Protein AF-A0A821RU63-F1 (afdb_monomer_lite)

Organism: NCBI:txid392032

Radius 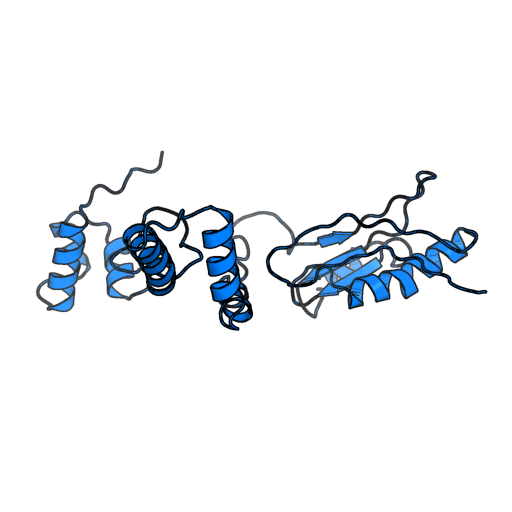of gyration: 26.92 Å; chains: 1; bounding box: 68×37×59 Å

Secondary structure (DSSP, 8-state):
-PPPP-S-HHHHHHHHHHHHTTSS-HHHHHHHTT--HHHHHHHHTTSS-SS--SSSPPSS-HHHHHHHHHHHHHHHHTT----HHHHHHHHHHHHTSTTHHHHHHHS------SSS---S--EEE----TTS--PPPEEEEESS---HHHHHHSPPTTT-EEEEESSSS--HHHHHHHIIIIIHHHHHHTTPPSPEEEE------TTS------EEEE----

InterPro domains:
  IPR007889 DNA binding HTH domain, Psq-type [PF05225] (9-44)
  IPR007889 DNA binding HTH domain, Psq-type [PS50960] (1-44)
  IPR009057 Homedomain-like superfamily [SSF46689] (3-60)

Foldseek 3Di:
DDDDFPFDLVLLVVLLVCCVVVVDPLVRSCVVRVHPSVVSVCCNVPVDPSDDDPDDDDPDDPVLVVVLVVVVVVCVVVVHDDDPVNSVVSVVVVCPPPPQLPVVPPPPPVPPDPDDDDDQPWDKAWDADPVRDTFAIEIEHADPDDDPVVVVPDDPCLRHHYHYDNVSDDDPVRVVCCCPPRVVVVCVVVVPDDDDFDDDDDDCPPNDPDPPPPPDRDHPDD

Sequence (222 aa):
MATRNDYSDEDLKSALEDVKSGKRSTSGAAKFYGIPRSTLKDRVLGYVPVEKRMGPSTFLTDAEEEVIVNHIVSAQKRALPVTKDTVMSLVNSLLSDERYTLEINQDRPYQFGRRGSLLPGEMWLANVGADGSLPPPLIIYPNQRIPIPVLEALPSTSVVAIGKSESGYINNELLYEYLVNSFDEWLTNQNVQRPVIVWSDKHDVRDCGISVYFKVLFIFSP

Structure (mmCIF, N/CA/C/O backbone):
data_AF-A0A821RU63-F1
#
_entry.id   AF-A0A821RU63-F1
#
loop_
_atom_site.group_PDB
_atom_site.id
_atom_site.type_symbol
_atom_site.label_atom_id
_atom_site.label_alt_id
_atom_site.label_comp_id
_atom_site.label_asym_id
_atom_site.label_entity_id
_atom_site.label_seq_id
_atom_site.pdbx_PDB_ins_code
_atom_site.Cartn_x
_atom_site.Cartn_y
_atom_site.Cartn_z
_atom_site.occupancy
_atom_site.B_iso_or_equiv
_atom_site.auth_seq_id
_atom_site.auth_comp_id
_atom_site.auth_asym_id
_atom_site.auth_atom_id
_atom_site.pdbx_PDB_model_num
ATOM 1 N N . MET A 1 1 ? -12.398 -20.812 14.182 1.00 36.38 1 MET A N 1
ATOM 2 C CA . MET A 1 1 ? -13.571 -20.095 13.636 1.00 36.38 1 MET A CA 1
ATOM 3 C C . MET A 1 1 ? -13.783 -18.849 14.474 1.00 36.38 1 MET A C 1
ATOM 5 O O . MET A 1 1 ? -13.990 -18.991 15.669 1.00 36.38 1 MET A O 1
ATOM 9 N N . ALA A 1 2 ? -13.647 -17.655 13.898 1.00 41.59 2 ALA A N 1
ATOM 10 C CA . ALA A 1 2 ? -14.029 -16.427 14.594 1.00 41.59 2 ALA A CA 1
ATOM 11 C C . ALA A 1 2 ? -15.562 -16.324 14.574 1.00 41.59 2 ALA A C 1
ATOM 13 O O . ALA A 1 2 ? -16.163 -16.436 13.506 1.00 41.59 2 ALA A O 1
ATOM 14 N N . THR A 1 3 ? -16.190 -16.189 15.740 1.00 52.22 3 THR A N 1
ATOM 15 C CA . THR A 1 3 ? -17.640 -16.008 15.864 1.00 52.22 3 THR A CA 1
ATOM 16 C C . THR A 1 3 ? -18.028 -14.645 15.292 1.00 52.22 3 THR A C 1
ATOM 18 O O . THR A 1 3 ? -17.384 -13.635 15.580 1.00 52.22 3 THR A O 1
ATOM 21 N N . ARG A 1 4 ? -19.056 -14.622 14.438 1.00 58.25 4 ARG A N 1
ATOM 22 C CA . ARG A 1 4 ? -19.691 -13.394 13.940 1.00 58.25 4 ARG A CA 1
ATOM 23 C C . ARG A 1 4 ? -20.173 -12.585 15.154 1.00 58.25 4 ARG A C 1
ATOM 25 O O . ARG A 1 4 ? -20.587 -13.180 16.139 1.00 58.25 4 ARG A O 1
ATOM 32 N N . ASN A 1 5 ? -20.048 -11.258 15.121 1.00 65.25 5 ASN A N 1
ATOM 33 C CA . ASN A 1 5 ? -20.535 -10.411 16.214 1.00 65.25 5 ASN A CA 1
ATOM 34 C C . ASN A 1 5 ? -22.036 -10.669 16.434 1.00 65.25 5 ASN A C 1
ATOM 36 O O . ASN A 1 5 ? -22.810 -10.521 15.492 1.00 65.25 5 ASN A O 1
ATOM 40 N N . ASP A 1 6 ? -22.418 -11.036 17.658 1.00 74.75 6 ASP A N 1
ATOM 41 C CA . ASP A 1 6 ? -23.799 -11.388 18.032 1.00 74.75 6 ASP A CA 1
ATOM 42 C C . ASP A 1 6 ? -24.646 -10.178 18.477 1.00 74.75 6 ASP A C 1
ATOM 44 O O . ASP A 1 6 ? -25.768 -10.349 18.942 1.00 74.75 6 ASP A O 1
ATOM 48 N N . TYR A 1 7 ? -24.128 -8.951 18.366 1.00 85.19 7 TYR A N 1
ATOM 49 C CA . TYR A 1 7 ? -24.837 -7.734 18.773 1.00 85.19 7 TYR A CA 1
ATOM 50 C C . TYR A 1 7 ? -25.385 -6.968 17.564 1.00 85.19 7 TYR A C 1
ATOM 52 O O . TYR A 1 7 ? -24.735 -6.906 16.518 1.00 85.19 7 TYR A O 1
ATOM 60 N N . SER A 1 8 ? -26.571 -6.375 17.717 1.00 86.56 8 SER A N 1
ATOM 61 C CA . SER A 1 8 ? -27.196 -5.533 16.693 1.00 86.56 8 SER A CA 1
ATOM 62 C C . SER A 1 8 ? -26.603 -4.115 16.695 1.00 86.56 8 SER A C 1
ATOM 64 O O . SER A 1 8 ? -26.070 -3.634 17.703 1.00 86.56 8 SER A O 1
ATOM 66 N N . ASP A 1 9 ? -26.686 -3.437 15.549 1.00 87.25 9 ASP A N 1
ATOM 67 C CA . ASP A 1 9 ? -26.245 -2.047 15.415 1.00 87.25 9 ASP A CA 1
ATOM 68 C C . ASP A 1 9 ? -27.146 -1.087 16.215 1.00 87.25 9 ASP A C 1
ATOM 70 O O . ASP A 1 9 ? -26.674 -0.068 16.725 1.00 87.25 9 ASP A O 1
ATOM 74 N N . GLU A 1 10 ? -28.427 -1.421 16.385 1.00 90.00 10 GLU A N 1
ATOM 75 C CA . GLU A 1 10 ? -29.371 -0.694 17.237 1.00 90.00 10 GLU A CA 1
ATOM 76 C C . GLU A 1 10 ? -28.962 -0.773 18.712 1.00 90.00 10 GLU A C 1
ATOM 78 O O . GLU A 1 10 ? -28.827 0.265 19.366 1.00 90.00 10 GLU A O 1
ATOM 83 N N . ASP A 1 11 ? -28.674 -1.979 19.214 1.00 91.12 11 ASP A N 1
ATOM 84 C CA . ASP A 1 11 ? -28.213 -2.188 20.594 1.00 91.12 11 ASP A CA 1
ATOM 85 C C . ASP A 1 11 ? -26.917 -1.421 20.870 1.00 91.12 11 ASP A C 1
ATOM 87 O O . ASP A 1 11 ? -26.730 -0.825 21.934 1.00 91.12 11 ASP A O 1
ATOM 91 N N . LEU A 1 12 ? -26.023 -1.385 19.882 1.00 90.56 12 LEU A N 1
ATOM 92 C CA . LEU A 1 12 ? -24.783 -0.629 19.949 1.00 90.56 12 LEU A CA 1
ATOM 93 C C . LEU A 1 12 ? -25.021 0.886 20.035 1.00 90.56 12 LEU A C 1
ATOM 95 O O . LEU A 1 12 ? -24.360 1.561 20.832 1.00 90.56 12 LEU A O 1
ATOM 99 N N . LYS A 1 13 ? -25.957 1.426 19.247 1.00 93.12 13 LYS A N 1
ATOM 100 C CA . LYS A 1 13 ? -26.328 2.850 19.283 1.00 93.12 13 LYS A CA 1
ATOM 101 C C . LYS A 1 13 ? -26.941 3.226 20.633 1.00 93.12 13 LYS A C 1
ATOM 103 O O . LYS A 1 13 ? -26.482 4.189 21.249 1.00 93.12 13 LYS A O 1
ATOM 108 N N . SER A 1 14 ? -27.883 2.430 21.142 1.00 94.38 14 SER A N 1
ATOM 109 C CA . SER A 1 14 ? -28.486 2.643 22.466 1.00 94.38 14 SER A CA 1
ATOM 110 C C . SER A 1 14 ? -27.465 2.525 23.602 1.00 94.38 14 SER A C 1
ATOM 112 O O . SER A 1 14 ? -27.476 3.330 24.536 1.00 94.38 14 SER A O 1
ATOM 114 N N . ALA A 1 15 ? -26.523 1.581 23.511 1.00 94.38 15 ALA A N 1
ATOM 115 C CA . ALA A 1 15 ? -25.438 1.449 24.481 1.00 94.38 15 ALA A CA 1
ATOM 116 C C . ALA A 1 15 ? -24.525 2.682 24.505 1.00 94.38 15 ALA A C 1
ATOM 118 O O . ALA A 1 15 ? -24.119 3.131 25.579 1.00 94.38 15 ALA A O 1
ATOM 119 N N . LEU A 1 16 ? -24.200 3.244 23.338 1.00 94.00 16 LEU A N 1
ATOM 120 C CA . LEU A 1 16 ? -23.392 4.459 23.238 1.00 94.00 16 LEU A CA 1
ATOM 121 C C . LEU A 1 16 ? -24.116 5.678 23.813 1.00 94.00 16 LEU A C 1
ATOM 123 O O . LEU A 1 16 ? -23.484 6.487 24.492 1.00 94.00 16 LEU A O 1
ATOM 127 N N . GLU A 1 17 ? -25.420 5.803 23.579 1.00 94.44 17 GLU A N 1
ATOM 128 C CA . GLU A 1 17 ? -26.239 6.887 24.125 1.00 94.44 17 GLU A CA 1
ATOM 129 C C . GLU A 1 17 ? -26.343 6.815 25.657 1.00 94.44 17 GLU A C 1
ATOM 131 O O . GLU A 1 17 ? -26.103 7.811 26.344 1.00 94.44 17 GLU A O 1
ATOM 136 N N . ASP A 1 18 ? -26.598 5.629 26.218 1.00 95.44 18 ASP A N 1
ATOM 137 C CA . ASP A 1 18 ? -26.637 5.400 27.670 1.00 95.44 18 ASP A CA 1
ATOM 138 C C . ASP A 1 18 ? -25.292 5.716 28.353 1.00 95.44 18 ASP A C 1
ATOM 140 O O . ASP A 1 18 ? -25.261 6.187 29.493 1.00 95.44 18 ASP A O 1
ATOM 144 N N . VAL A 1 19 ? -24.170 5.449 27.675 1.00 94.56 19 VAL A N 1
ATOM 145 C CA . VAL A 1 19 ? -22.830 5.765 28.193 1.00 94.56 19 VAL A CA 1
ATOM 146 C C . VAL A 1 19 ? -22.533 7.260 28.084 1.00 94.56 19 VAL A C 1
ATOM 148 O O . VAL A 1 19 ? -22.029 7.845 29.042 1.00 94.56 19 VAL A O 1
ATOM 151 N N . LYS A 1 20 ? -22.858 7.898 26.952 1.00 91.00 20 LYS A N 1
ATOM 152 C CA . LYS A 1 20 ? -22.643 9.342 26.742 1.00 91.00 20 LYS A CA 1
ATOM 153 C C . LYS A 1 20 ? -23.511 10.202 27.662 1.00 91.00 20 LYS A C 1
ATOM 155 O O . LYS A 1 20 ? -23.039 11.217 28.160 1.00 91.00 20 LYS A O 1
ATOM 160 N N . SER A 1 21 ? -24.747 9.779 27.920 1.00 90.81 21 SER A N 1
ATOM 161 C CA . SER A 1 21 ? -25.665 10.433 28.865 1.00 90.81 21 SER A CA 1
ATOM 162 C C . SER A 1 21 ? -25.306 10.191 30.338 1.00 90.81 21 SER A C 1
ATOM 164 O O . SER A 1 21 ? -25.954 10.742 31.225 1.00 90.81 21 SER A O 1
ATOM 166 N N . GLY A 1 22 ? -24.295 9.360 30.627 1.00 89.56 22 GLY A N 1
ATOM 167 C CA . GLY A 1 22 ? -23.868 9.029 31.990 1.00 89.56 22 GLY A CA 1
ATOM 168 C C . GLY A 1 22 ? -24.827 8.104 32.750 1.00 89.56 22 GLY A C 1
ATOM 169 O O . GLY A 1 22 ? -24.586 7.798 33.917 1.00 89.56 22 GLY A O 1
ATOM 170 N N . LYS A 1 23 ? -25.891 7.615 32.102 1.00 91.31 23 LYS A N 1
ATOM 171 C CA . LYS A 1 23 ? -26.905 6.731 32.694 1.00 91.31 23 LYS A CA 1
ATOM 172 C C . LYS A 1 23 ? -26.335 5.368 33.088 1.00 91.31 23 LYS A C 1
ATOM 174 O O . LYS A 1 23 ? -26.798 4.756 34.051 1.00 91.31 23 LYS A O 1
ATOM 179 N N . ARG A 1 24 ? -25.329 4.875 32.358 1.00 91.69 24 ARG A N 1
ATOM 180 C CA . ARG A 1 24 ? -24.604 3.633 32.673 1.00 91.69 24 ARG A CA 1
ATOM 181 C C . ARG A 1 24 ? -23.105 3.800 32.455 1.00 91.69 24 ARG A C 1
ATOM 183 O O . ARG A 1 24 ? -22.663 4.484 31.540 1.00 91.69 24 ARG A O 1
ATOM 190 N N . SER A 1 25 ? -22.305 3.100 33.260 1.00 93.00 25 SER A N 1
ATOM 191 C CA . SER A 1 25 ? -20.867 2.978 33.002 1.00 93.00 25 SER A CA 1
ATOM 192 C C . SER A 1 25 ? -20.608 2.123 31.757 1.00 93.00 25 SER A C 1
ATOM 194 O O . SER A 1 25 ? -21.408 1.249 31.421 1.00 93.00 25 SER A O 1
ATOM 196 N N . THR A 1 26 ? -19.452 2.302 31.110 1.00 90.81 26 THR A N 1
ATOM 197 C CA . THR A 1 26 ? -19.035 1.495 29.942 1.00 90.81 26 THR A CA 1
ATOM 198 C C . THR A 1 26 ? -19.126 -0.010 30.201 1.00 90.81 26 THR A C 1
ATOM 200 O O . THR A 1 26 ? -19.556 -0.770 29.341 1.00 90.81 26 THR A O 1
ATOM 203 N N . SER A 1 27 ? -18.775 -0.457 31.410 1.00 91.81 27 SER A N 1
ATOM 204 C CA . SER A 1 27 ? -18.885 -1.867 31.794 1.00 91.81 27 SER A CA 1
ATOM 205 C C . SER A 1 27 ? -20.330 -2.308 32.057 1.00 91.81 27 SER A C 1
ATOM 207 O O . SER A 1 27 ? -20.666 -3.458 31.783 1.00 91.81 27 SER A O 1
ATOM 209 N N . GLY A 1 28 ? -21.172 -1.426 32.605 1.00 93.25 28 GLY A N 1
ATOM 210 C CA . GLY A 1 28 ? -22.584 -1.713 32.864 1.00 93.25 28 GLY A CA 1
ATOM 211 C C . GLY A 1 28 ? -23.399 -1.806 31.576 1.00 93.25 28 GLY A C 1
ATOM 212 O O . GLY A 1 28 ? -24.183 -2.737 31.414 1.00 93.25 28 GLY A O 1
ATOM 213 N N . ALA A 1 29 ? -23.159 -0.892 30.634 1.00 94.56 29 ALA A N 1
ATOM 214 C CA . ALA A 1 29 ? -23.777 -0.910 29.312 1.00 94.56 29 ALA A CA 1
ATOM 215 C C . ALA A 1 29 ? -23.349 -2.147 28.505 1.00 94.56 29 ALA A C 1
ATOM 217 O O . ALA A 1 29 ? -24.206 -2.849 27.981 1.00 94.56 29 ALA A O 1
ATOM 218 N N . ALA A 1 30 ? -22.054 -2.489 28.497 1.00 94.19 30 ALA A N 1
ATOM 219 C CA . ALA A 1 30 ? -21.552 -3.692 27.827 1.00 94.19 30 ALA A CA 1
ATOM 220 C C . ALA A 1 30 ? -22.282 -4.970 28.285 1.00 94.19 30 ALA A C 1
ATOM 222 O O . ALA A 1 30 ? -22.702 -5.781 27.465 1.00 94.19 30 ALA A O 1
ATOM 223 N N . LYS A 1 31 ? -22.497 -5.120 29.599 1.00 92.81 31 LYS A N 1
ATOM 224 C CA . LYS A 1 31 ? -23.216 -6.274 30.156 1.00 92.81 31 LYS A CA 1
ATOM 225 C C . LYS A 1 31 ? -24.712 -6.253 29.829 1.00 92.81 31 LYS A C 1
ATOM 227 O O . LYS A 1 31 ? -25.279 -7.312 29.599 1.00 92.81 31 LYS A O 1
ATOM 232 N N . PHE A 1 32 ? -25.343 -5.078 29.841 1.00 92.81 32 PHE A N 1
ATOM 233 C CA . PHE A 1 32 ? -26.781 -4.944 29.592 1.00 92.81 32 PHE A CA 1
ATOM 234 C C . PHE A 1 32 ? -27.150 -5.246 28.136 1.00 92.81 32 PHE A C 1
ATOM 236 O O . PHE A 1 32 ? -28.112 -5.963 27.899 1.00 92.81 32 PHE A O 1
ATOM 243 N N . TYR A 1 33 ? -26.363 -4.735 27.186 1.00 92.25 33 TYR A N 1
ATOM 244 C CA . TYR A 1 33 ? -26.617 -4.878 25.749 1.00 92.25 33 TYR A CA 1
ATOM 245 C C . TYR A 1 33 ? -25.911 -6.092 25.117 1.00 92.25 33 TYR A C 1
ATOM 247 O O . TYR A 1 33 ? -25.989 -6.287 23.913 1.00 92.25 33 TYR A O 1
ATOM 255 N N . GLY A 1 34 ? -25.185 -6.906 25.895 1.00 90.38 34 GLY A N 1
ATOM 256 C CA . GLY A 1 34 ? -24.482 -8.087 25.369 1.00 90.38 34 GLY A CA 1
ATOM 257 C C . GLY A 1 34 ? -23.305 -7.765 24.436 1.00 90.38 34 GLY A C 1
ATOM 258 O O . GLY A 1 34 ? -22.899 -8.603 23.635 1.00 90.38 34 GLY A O 1
ATOM 259 N N . ILE A 1 35 ? -22.731 -6.562 24.538 1.00 91.19 35 ILE A N 1
ATOM 260 C CA . ILE A 1 35 ? -21.659 -6.079 23.657 1.00 91.19 35 ILE A CA 1
ATOM 261 C C . ILE A 1 35 ? -20.305 -6.277 24.350 1.00 91.19 35 ILE A C 1
ATOM 263 O O . ILE A 1 35 ? -20.157 -5.902 25.519 1.00 91.19 35 ILE A O 1
ATOM 267 N N . PRO A 1 36 ? -19.267 -6.792 23.661 1.00 91.56 36 PRO A N 1
ATOM 268 C CA . PRO A 1 36 ? -17.931 -6.879 24.233 1.00 91.56 36 PRO A CA 1
ATOM 269 C C . PRO A 1 36 ? -17.437 -5.520 24.742 1.00 91.56 36 PRO A C 1
ATOM 271 O O . PRO A 1 36 ? -17.493 -4.501 24.050 1.00 91.56 36 PRO A O 1
ATOM 274 N N . ARG A 1 37 ? -16.904 -5.499 25.969 1.00 90.81 37 ARG A N 1
ATOM 275 C CA . ARG A 1 37 ? -16.459 -4.258 26.624 1.00 90.81 37 ARG A CA 1
ATOM 276 C C . ARG A 1 37 ? -15.410 -3.499 25.806 1.00 90.81 37 ARG A C 1
ATOM 278 O O . ARG A 1 37 ? -15.429 -2.273 25.822 1.00 90.81 37 ARG A O 1
ATOM 285 N N . SER A 1 38 ? -14.505 -4.207 25.126 1.00 88.62 38 SER A N 1
ATOM 286 C CA . SER A 1 38 ? -13.508 -3.610 24.226 1.00 88.62 38 SER A CA 1
ATOM 287 C C . SER A 1 38 ? -14.182 -2.860 23.081 1.00 88.62 38 SER A C 1
ATOM 289 O O . SER A 1 38 ? -13.934 -1.675 22.916 1.00 88.62 38 SER A O 1
ATOM 291 N N . THR A 1 39 ? -15.12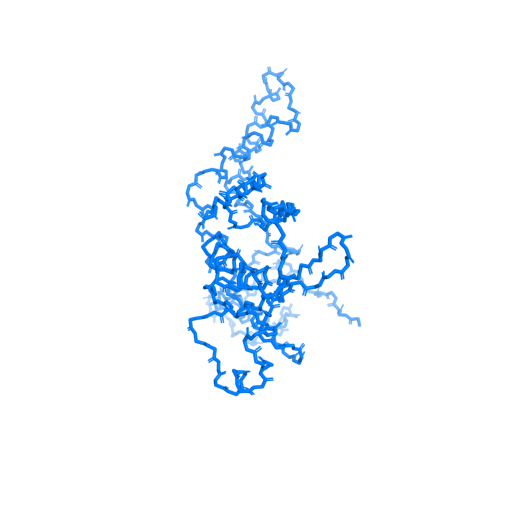1 -3.503 22.386 1.00 90.12 39 THR A N 1
ATOM 292 C CA . THR A 1 39 ? -15.892 -2.903 21.290 1.00 90.12 39 THR A CA 1
ATOM 293 C C . THR A 1 39 ? -16.600 -1.622 21.718 1.00 90.12 39 THR A C 1
ATOM 295 O O . THR A 1 39 ? -16.508 -0.607 21.028 1.00 90.12 39 THR A O 1
ATOM 298 N N . LEU A 1 40 ? -17.294 -1.647 22.860 1.00 91.94 40 LEU A N 1
ATOM 299 C CA . LEU A 1 40 ? -18.001 -0.463 23.344 1.00 91.94 40 LEU A CA 1
ATOM 300 C C . LEU A 1 40 ? -17.018 0.634 23.775 1.00 91.94 40 LEU A C 1
ATOM 302 O O . LEU A 1 40 ? -17.215 1.799 23.446 1.00 91.94 40 LEU A O 1
ATOM 306 N N . LYS A 1 41 ? -15.928 0.271 24.462 1.00 92.38 41 LYS A N 1
ATOM 307 C CA . LYS A 1 41 ? -14.879 1.213 24.880 1.00 92.38 41 LYS A CA 1
ATOM 308 C C . LYS A 1 41 ? -14.226 1.904 23.680 1.00 92.38 41 LYS A C 1
ATOM 310 O O . LYS A 1 41 ? -14.072 3.120 23.715 1.00 92.38 41 LYS A O 1
ATOM 315 N N . ASP A 1 42 ? -13.872 1.159 22.638 1.00 90.62 42 ASP A N 1
ATOM 316 C CA . ASP A 1 42 ? -13.184 1.696 21.460 1.00 90.62 42 ASP A CA 1
ATOM 317 C C . ASP A 1 42 ? -14.056 2.711 20.713 1.00 90.62 42 ASP A C 1
ATOM 319 O O . ASP A 1 42 ? -13.565 3.746 20.266 1.00 90.62 42 ASP A O 1
ATOM 323 N N . ARG A 1 43 ? -15.369 2.464 20.651 1.00 91.19 43 ARG A N 1
ATOM 324 C CA . ARG A 1 43 ? -16.342 3.380 20.039 1.00 91.19 43 ARG A CA 1
ATOM 325 C C . ARG A 1 43 ? -16.659 4.593 20.915 1.00 91.19 43 ARG A C 1
ATOM 327 O O . ARG A 1 43 ? -16.877 5.678 20.389 1.00 91.19 43 ARG A O 1
ATOM 334 N N . VAL A 1 44 ? -16.648 4.447 22.243 1.00 90.25 44 VAL A N 1
ATOM 335 C CA . VAL A 1 44 ? -16.797 5.579 23.181 1.00 90.25 44 VAL A CA 1
ATOM 336 C C . VAL A 1 44 ? -15.581 6.507 23.126 1.00 90.25 44 VAL A C 1
ATOM 338 O O . VAL A 1 44 ? -15.747 7.722 23.169 1.00 90.25 44 VAL A O 1
ATOM 341 N N . LEU A 1 45 ? -14.374 5.944 23.014 1.00 88.44 45 LEU A N 1
ATOM 342 C CA . LEU A 1 45 ? -13.121 6.701 22.908 1.00 88.44 45 LEU A CA 1
ATOM 343 C C . LEU A 1 45 ? -12.862 7.262 21.500 1.00 88.44 45 LEU A C 1
ATOM 345 O O . LEU A 1 45 ? -11.945 8.058 21.335 1.00 88.44 45 LEU A O 1
ATOM 349 N N . GLY A 1 46 ? -13.650 6.858 20.499 1.00 83.25 46 GLY A N 1
ATOM 350 C CA . GLY A 1 46 ? -13.523 7.331 19.119 1.00 83.25 46 GLY A CA 1
ATOM 351 C C . GLY A 1 46 ? -12.432 6.640 18.296 1.00 83.25 46 GLY A C 1
ATOM 352 O O . GLY A 1 46 ? -12.170 7.067 17.179 1.00 83.25 46 GLY A O 1
ATOM 353 N N . TYR A 1 47 ? -11.822 5.559 18.794 1.00 78.38 47 TYR A N 1
ATOM 354 C CA . TYR A 1 47 ? -10.850 4.773 18.019 1.00 78.38 47 TYR A CA 1
ATOM 355 C C . TYR A 1 47 ? -11.491 4.033 16.842 1.00 78.38 47 TYR A C 1
ATOM 357 O O . TYR A 1 47 ? -10.816 3.714 15.866 1.00 78.38 47 TYR A O 1
ATOM 365 N N . VAL A 1 48 ? -12.787 3.725 16.942 1.00 80.94 48 VAL A N 1
ATOM 366 C CA . VAL A 1 48 ? -13.558 3.055 15.889 1.00 80.94 48 VAL A CA 1
ATOM 367 C C . VAL A 1 48 ? -14.856 3.836 15.650 1.00 80.94 48 VAL A C 1
ATOM 369 O O . VAL A 1 48 ? -15.578 4.085 16.621 1.00 80.94 48 VAL A O 1
ATOM 372 N N . PRO A 1 49 ? -15.194 4.194 14.395 1.00 80.25 49 PRO A N 1
ATOM 373 C CA . PRO A 1 49 ? -16.447 4.881 14.082 1.00 80.25 49 PRO A CA 1
ATOM 374 C C . PRO A 1 49 ? -17.670 4.030 14.453 1.00 80.25 49 PRO A C 1
ATOM 376 O O . PRO A 1 49 ? -17.603 2.800 14.495 1.00 80.25 49 PRO A O 1
ATOM 379 N N . VAL A 1 50 ? -18.794 4.685 14.765 1.00 80.75 50 VAL A N 1
ATOM 380 C CA . VAL A 1 50 ? -20.044 4.029 15.211 1.00 80.75 50 VAL A CA 1
ATOM 381 C C . VAL A 1 50 ? -20.668 3.197 14.096 1.00 80.75 50 VAL A C 1
ATOM 383 O O . VAL A 1 50 ? -21.105 2.071 14.319 1.00 80.75 50 VAL A O 1
ATOM 386 N N . GLU A 1 51 ? -20.634 3.710 12.881 1.00 78.88 51 GLU A N 1
ATOM 387 C CA . GLU A 1 51 ? -21.051 2.973 11.703 1.00 78.88 51 GLU A CA 1
ATOM 388 C C . GLU A 1 51 ? -19.784 2.583 10.955 1.00 78.88 51 GLU A C 1
ATOM 390 O O . GLU A 1 51 ? -18.984 3.430 10.563 1.00 78.88 51 GLU A O 1
ATOM 395 N N . LYS A 1 52 ? -19.549 1.278 10.838 1.00 75.06 52 LYS A N 1
ATOM 396 C CA . LYS A 1 52 ? -18.424 0.742 10.080 1.00 75.06 52 LYS A CA 1
ATOM 397 C C . LYS A 1 52 ? -18.954 -0.345 9.166 1.00 75.06 52 LYS A C 1
ATOM 399 O O . LYS A 1 52 ? -19.510 -1.332 9.644 1.00 75.06 52 LYS A O 1
ATOM 404 N N . ARG A 1 53 ? -18.751 -0.181 7.859 1.00 70.50 53 ARG A N 1
ATOM 405 C CA . ARG A 1 53 ? -19.047 -1.235 6.887 1.00 70.50 53 ARG A CA 1
ATOM 406 C C . ARG A 1 53 ? -18.108 -2.423 7.128 1.00 70.50 53 ARG A C 1
ATOM 408 O O . ARG A 1 53 ? -16.927 -2.258 7.438 1.00 70.50 53 ARG A O 1
ATOM 415 N N . MET A 1 54 ? -18.646 -3.633 7.015 1.00 62.38 54 MET A N 1
ATOM 416 C CA . MET A 1 54 ? -17.861 -4.864 7.076 1.00 62.38 54 MET A CA 1
ATOM 417 C C . MET A 1 54 ? -16.988 -4.960 5.821 1.00 62.38 54 MET A C 1
ATOM 419 O O . MET A 1 54 ? -17.506 -5.160 4.727 1.00 62.38 54 MET A O 1
ATOM 423 N N . GLY A 1 55 ? -15.673 -4.816 5.978 1.00 65.12 55 GLY A N 1
ATOM 424 C CA . GLY A 1 55 ? -14.713 -4.869 4.876 1.00 65.12 55 GLY A CA 1
ATOM 425 C C . GLY A 1 55 ? -13.633 -3.788 4.982 1.00 65.12 55 GLY A C 1
ATOM 426 O O . GLY A 1 55 ? -13.624 -3.020 5.949 1.00 65.12 55 GLY A O 1
ATOM 427 N N . PRO A 1 56 ? -12.692 -3.755 4.024 1.00 65.12 56 PRO A N 1
ATOM 428 C CA . PRO A 1 56 ? -11.746 -2.652 3.870 1.00 65.12 56 PRO A CA 1
ATOM 429 C C . PRO A 1 56 ? -12.477 -1.315 3.685 1.00 65.12 56 PRO A C 1
ATOM 431 O O . PRO A 1 56 ? -13.606 -1.288 3.195 1.00 65.12 56 PRO A O 1
ATOM 434 N N . SER A 1 57 ? -11.837 -0.211 4.069 1.00 68.69 57 SER A N 1
ATOM 435 C CA . SER A 1 57 ? -12.340 1.129 3.760 1.00 68.69 57 SER A CA 1
ATOM 436 C C . SER A 1 57 ? -12.421 1.333 2.245 1.00 68.69 57 SER A C 1
ATOM 438 O O . SER A 1 57 ? -11.586 0.818 1.496 1.00 68.69 57 SER A O 1
ATOM 440 N N . THR A 1 58 ? -13.444 2.057 1.791 1.00 72.69 58 THR A N 1
ATOM 441 C CA . THR A 1 58 ? -13.564 2.468 0.390 1.00 72.69 58 THR A CA 1
ATOM 442 C C . THR A 1 58 ? -12.470 3.478 0.060 1.00 72.69 58 THR A C 1
ATOM 444 O O . THR A 1 58 ? -12.013 4.218 0.927 1.00 72.69 58 THR A O 1
ATOM 447 N N . PHE A 1 59 ? -12.007 3.459 -1.190 1.00 74.88 59 PHE A N 1
ATOM 448 C CA . PHE A 1 59 ? -10.991 4.401 -1.662 1.00 74.88 59 PHE A CA 1
ATOM 449 C C . PHE A 1 59 ? -11.573 5.802 -1.894 1.00 74.88 59 PHE A C 1
ATOM 451 O O . PHE A 1 59 ? -10.880 6.789 -1.704 1.00 74.88 59 PHE A O 1
ATOM 458 N N . LEU A 1 60 ? -12.845 5.872 -2.293 1.00 76.44 60 LEU A N 1
ATOM 459 C CA . LEU A 1 60 ? -13.585 7.117 -2.447 1.00 76.44 60 LEU A CA 1
ATOM 460 C C . LEU A 1 60 ? -14.308 7.448 -1.140 1.00 76.44 60 LEU A C 1
ATOM 462 O O . LEU A 1 60 ? -14.842 6.552 -0.471 1.00 76.44 60 LEU A O 1
ATOM 466 N N . THR A 1 61 ? -14.333 8.733 -0.797 1.00 83.06 61 THR A N 1
ATOM 467 C CA . THR A 1 61 ? -15.147 9.244 0.308 1.00 83.06 61 THR A CA 1
ATOM 468 C C . THR A 1 61 ? -16.631 9.213 -0.061 1.00 83.06 61 THR A C 1
ATOM 470 O O . THR A 1 61 ? -16.991 9.252 -1.239 1.00 83.06 61 THR A O 1
ATOM 473 N N . ASP A 1 62 ? -17.516 9.205 0.941 1.00 82.12 62 ASP A N 1
ATOM 474 C CA . ASP A 1 62 ? -18.969 9.193 0.703 1.00 82.12 62 ASP A CA 1
ATOM 475 C C . ASP A 1 62 ? -19.427 10.390 -0.161 1.00 82.12 62 ASP A C 1
ATOM 477 O O . ASP A 1 62 ? -20.311 10.247 -1.003 1.00 82.12 62 ASP A O 1
ATOM 481 N N . ALA A 1 63 ? -18.791 11.559 -0.012 1.00 81.12 63 ALA A N 1
ATOM 482 C CA . ALA A 1 63 ? -19.100 12.751 -0.805 1.00 81.12 63 ALA A CA 1
ATOM 483 C C . ALA A 1 63 ? -18.695 12.604 -2.285 1.00 81.12 63 ALA A C 1
ATOM 485 O O . ALA A 1 63 ? -19.393 13.082 -3.178 1.00 81.12 63 ALA A O 1
ATOM 486 N N . GLU A 1 64 ? -17.579 11.933 -2.569 1.00 81.88 64 GLU A N 1
ATOM 487 C CA . GLU A 1 64 ? -17.110 11.690 -3.939 1.00 81.88 64 GLU A CA 1
ATOM 488 C C . GLU A 1 64 ? -17.941 10.609 -4.627 1.00 81.88 64 GLU A C 1
ATOM 490 O O . GLU A 1 64 ? -18.316 10.758 -5.795 1.00 81.88 64 GLU A O 1
ATOM 495 N N . GLU A 1 65 ? -18.300 9.556 -3.887 1.00 87.19 65 GLU A N 1
ATOM 496 C CA . GLU A 1 65 ? -19.286 8.576 -4.342 1.00 87.19 65 GLU A CA 1
ATOM 497 C C . GLU A 1 65 ? -20.613 9.271 -4.683 1.00 87.19 65 GLU A C 1
ATOM 499 O O . GLU A 1 65 ? -21.199 8.993 -5.733 1.00 87.19 65 GLU A O 1
ATOM 504 N N . GLU A 1 66 ? -21.053 10.237 -3.872 1.00 89.50 66 GLU A N 1
ATOM 505 C CA . GLU A 1 66 ? -22.272 11.006 -4.128 1.00 89.50 66 GLU A CA 1
ATOM 506 C C . GLU A 1 66 ? -22.190 11.835 -5.422 1.00 89.50 66 GLU A C 1
ATOM 508 O O . GLU A 1 66 ? -23.153 11.869 -6.193 1.00 89.50 66 GLU A O 1
ATOM 513 N N . VAL A 1 67 ? -21.043 12.450 -5.728 1.00 87.88 67 VAL A N 1
ATOM 514 C CA . VAL A 1 67 ? -20.834 13.167 -7.002 1.00 87.88 67 VAL A CA 1
ATOM 515 C C . VAL A 1 67 ? -20.976 12.220 -8.195 1.00 87.88 67 VAL A C 1
ATOM 517 O O . VAL A 1 67 ? -21.658 12.553 -9.172 1.00 87.88 67 VAL A O 1
ATOM 520 N N . ILE A 1 68 ? -20.388 11.023 -8.114 1.00 89.56 68 ILE A N 1
ATOM 521 C CA . ILE A 1 68 ? -20.488 10.004 -9.168 1.00 89.56 68 ILE A CA 1
ATOM 522 C C . ILE A 1 68 ? -21.941 9.546 -9.324 1.00 89.56 68 ILE A C 1
ATOM 524 O O . ILE A 1 68 ? -22.465 9.521 -10.441 1.00 89.56 68 ILE A O 1
ATOM 528 N N . VAL A 1 69 ? -22.622 9.233 -8.219 1.00 92.06 69 VAL A N 1
ATOM 529 C CA . VAL A 1 69 ? -24.031 8.815 -8.222 1.00 92.06 69 VAL A CA 1
ATOM 530 C C . VAL A 1 69 ? -24.911 9.900 -8.839 1.00 92.06 69 VAL A C 1
ATOM 532 O O . VAL A 1 69 ? -25.697 9.616 -9.746 1.00 92.06 69 VAL A O 1
ATOM 535 N N . ASN A 1 70 ? -24.740 11.156 -8.426 1.00 91.94 70 ASN A N 1
ATOM 536 C CA . ASN A 1 70 ? -25.492 12.286 -8.962 1.00 91.94 70 ASN A CA 1
ATOM 537 C C . ASN A 1 70 ? -25.235 12.489 -10.456 1.00 91.94 70 ASN A C 1
ATOM 539 O O . ASN A 1 70 ? -26.174 12.790 -11.201 1.00 91.94 70 ASN A O 1
ATOM 543 N N . HIS A 1 71 ? -24.004 12.280 -10.923 1.00 89.31 71 HIS A N 1
ATOM 544 C CA . HIS A 1 71 ? -23.686 12.330 -12.345 1.00 89.31 71 HIS A CA 1
ATOM 545 C C . HIS A 1 71 ? -24.415 11.232 -13.128 1.00 89.31 71 HIS A C 1
ATOM 547 O O . HIS A 1 71 ? -25.053 11.531 -14.139 1.00 89.31 71 HIS A O 1
ATOM 553 N N . ILE A 1 72 ? -24.382 9.986 -12.641 1.00 93.25 72 ILE A N 1
ATOM 554 C CA . ILE A 1 72 ? -25.064 8.839 -13.261 1.00 93.25 72 ILE A CA 1
ATOM 555 C C . ILE A 1 72 ? -26.571 9.097 -13.335 1.00 93.25 72 ILE A C 1
ATOM 557 O O . ILE A 1 72 ? -27.160 9.012 -14.413 1.00 93.25 72 ILE A O 1
ATOM 561 N N . VAL A 1 73 ? -27.189 9.498 -12.222 1.00 92.75 73 VAL A N 1
ATOM 562 C CA . VAL A 1 73 ? -28.625 9.812 -12.157 1.00 92.75 73 VAL A CA 1
ATOM 563 C C . VAL A 1 73 ? -28.978 10.973 -13.094 1.00 92.75 73 VAL A C 1
ATOM 565 O O . VAL A 1 73 ? -29.989 10.935 -13.798 1.00 92.75 73 VAL A O 1
ATOM 568 N N . SER A 1 74 ? -28.139 12.007 -13.156 1.00 91.12 74 SER A N 1
ATOM 569 C CA . SER A 1 74 ? -28.354 13.165 -14.033 1.00 91.12 74 SER A CA 1
ATOM 570 C C . SER A 1 74 ? -28.163 12.835 -15.514 1.00 91.12 74 SER A C 1
ATOM 572 O O . SER A 1 74 ? -28.827 13.427 -16.366 1.00 91.12 74 SER A O 1
ATOM 574 N N . ALA A 1 75 ? -27.253 11.922 -15.853 1.00 87.88 75 ALA A N 1
ATOM 575 C CA . ALA A 1 75 ? -27.070 11.417 -17.211 1.00 87.88 75 ALA A CA 1
ATOM 576 C C . ALA A 1 75 ? -28.270 10.559 -17.641 1.00 87.88 75 ALA A C 1
ATOM 578 O O . ALA A 1 75 ? -28.823 10.784 -18.717 1.00 87.88 75 ALA A O 1
ATOM 579 N N . GLN A 1 76 ? -28.758 9.683 -16.755 1.00 91.31 76 GLN A N 1
ATOM 580 C CA . GLN A 1 76 ? -29.962 8.878 -16.982 1.00 91.31 76 GLN A CA 1
ATOM 581 C C . GLN A 1 76 ? -31.201 9.743 -17.238 1.00 91.31 76 GLN A C 1
ATOM 583 O O . GLN A 1 76 ? -31.925 9.506 -18.203 1.00 91.31 76 GLN A O 1
ATOM 588 N N . LYS A 1 77 ? -31.418 10.798 -16.437 1.00 92.19 77 LYS A N 1
ATOM 589 C CA . LYS A 1 77 ? -32.525 11.756 -16.642 1.00 92.19 77 LYS A CA 1
ATOM 590 C C . LYS A 1 77 ? -32.473 12.460 -18.001 1.00 92.19 77 LYS A C 1
ATOM 592 O O . LYS A 1 77 ? -33.511 12.849 -18.523 1.00 92.19 77 LYS A O 1
ATOM 597 N N . ARG A 1 78 ? -31.276 12.624 -18.571 1.00 91.75 78 ARG A N 1
ATOM 598 C CA . ARG A 1 78 ? -31.048 13.229 -19.894 1.00 91.75 78 ARG A CA 1
ATOM 599 C C . ARG A 1 78 ? -31.020 12.200 -21.029 1.00 91.75 78 ARG A C 1
ATOM 601 O O . ARG A 1 78 ? -30.675 12.563 -22.148 1.00 91.75 78 ARG A O 1
ATOM 608 N N . ALA A 1 79 ? -31.362 10.939 -20.745 1.00 89.69 79 ALA A N 1
ATOM 609 C CA . ALA A 1 79 ? -31.280 9.816 -21.678 1.00 89.69 79 ALA A CA 1
ATOM 610 C C . ALA A 1 79 ? -29.882 9.634 -22.304 1.00 89.69 79 ALA A C 1
ATOM 612 O O . ALA A 1 79 ? -29.749 9.133 -23.420 1.00 89.69 79 ALA A O 1
ATOM 613 N N . LEU A 1 80 ? -28.830 10.032 -21.580 1.00 83.50 80 LEU A N 1
ATOM 614 C CA . LEU A 1 80 ? -27.452 9.788 -21.983 1.00 83.50 80 LEU A CA 1
ATOM 615 C C . LEU A 1 80 ? -27.016 8.403 -21.488 1.00 83.50 80 LEU A C 1
ATOM 617 O O . LEU A 1 80 ? -27.229 8.083 -20.313 1.00 83.50 80 LEU A O 1
ATOM 621 N N . PRO A 1 81 ? -26.398 7.574 -22.345 1.00 87.00 81 PRO A N 1
ATOM 622 C CA . PRO A 1 81 ? -25.877 6.284 -21.924 1.00 87.00 81 PRO A CA 1
ATOM 623 C C . PRO A 1 81 ? -24.707 6.488 -20.956 1.00 87.00 81 PRO A C 1
ATOM 625 O O . PRO A 1 81 ? -23.737 7.174 -21.269 1.00 87.00 81 PRO A O 1
ATOM 628 N N . VAL A 1 82 ? -24.790 5.869 -19.780 1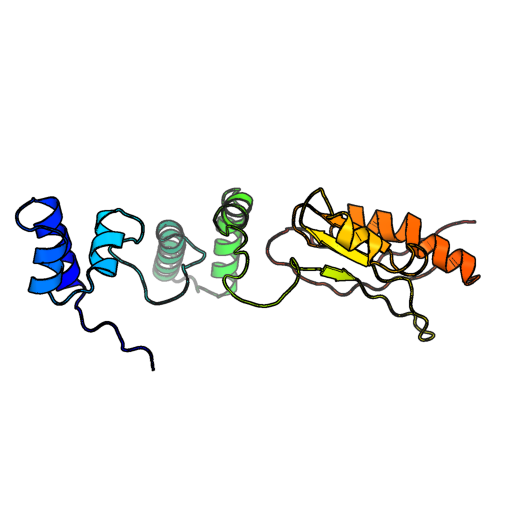.00 88.38 82 VAL A N 1
ATOM 629 C CA . VAL A 1 82 ? -23.689 5.840 -18.811 1.00 88.38 82 VAL A CA 1
ATOM 630 C C . VAL A 1 82 ? -22.838 4.613 -19.113 1.00 88.38 82 VAL A C 1
ATOM 632 O O . VAL A 1 82 ? -23.238 3.487 -18.818 1.00 88.38 82 VAL A O 1
ATOM 635 N N . THR A 1 83 ? -21.678 4.817 -19.735 1.00 90.50 83 THR A N 1
ATOM 636 C CA . THR A 1 83 ? -20.710 3.744 -19.987 1.00 90.50 83 THR A CA 1
ATOM 637 C C . THR A 1 83 ? -19.659 3.697 -18.884 1.00 90.50 83 THR A C 1
ATOM 639 O O . THR A 1 83 ? -19.423 4.678 -18.172 1.00 90.50 83 THR A O 1
ATOM 642 N N . LYS A 1 84 ? -18.993 2.543 -18.756 1.00 89.75 84 LYS A N 1
ATOM 643 C CA . LYS A 1 84 ? -17.857 2.377 -17.843 1.00 89.75 84 LYS A CA 1
ATOM 644 C C . LYS A 1 84 ? -16.799 3.457 -18.077 1.00 89.75 84 LYS A C 1
ATOM 646 O O . LYS A 1 84 ? -16.296 4.009 -17.110 1.00 89.75 84 LYS A O 1
ATOM 651 N N . ASP A 1 85 ? -16.513 3.794 -19.331 1.00 86.19 85 ASP A N 1
ATOM 652 C CA . ASP A 1 85 ? -15.478 4.770 -19.681 1.00 86.19 85 ASP A CA 1
ATOM 653 C C . ASP A 1 85 ? -15.837 6.180 -19.210 1.00 86.19 85 ASP A C 1
ATOM 655 O O . ASP A 1 85 ? -14.983 6.880 -18.674 1.00 86.19 85 ASP A O 1
ATOM 659 N N . THR A 1 86 ? -17.108 6.579 -19.321 1.00 86.00 86 THR A N 1
ATOM 660 C CA . THR A 1 86 ? -17.579 7.870 -18.803 1.00 86.00 86 THR A CA 1
ATOM 661 C C . THR A 1 86 ? -17.419 7.943 -17.288 1.00 86.00 86 THR A C 1
ATOM 663 O O . THR A 1 86 ? -16.875 8.919 -16.774 1.00 86.00 86 THR A O 1
ATOM 666 N N . VAL A 1 87 ? -17.815 6.887 -16.570 1.00 89.50 87 VAL A N 1
ATOM 667 C CA . VAL A 1 87 ? -17.647 6.821 -15.110 1.00 89.50 87 VAL A CA 1
ATOM 668 C C . VAL A 1 87 ? -16.166 6.842 -14.736 1.00 89.50 87 VAL A C 1
ATOM 670 O O . VAL A 1 87 ? -15.771 7.626 -13.882 1.00 89.50 87 VAL A O 1
ATOM 673 N N . MET A 1 88 ? -15.328 6.055 -15.411 1.00 84.31 88 MET A N 1
ATOM 674 C CA . MET A 1 88 ? -13.883 6.023 -15.166 1.00 84.31 88 MET A CA 1
ATOM 675 C C . MET A 1 88 ? -13.211 7.364 -15.473 1.00 84.31 88 MET A C 1
ATOM 677 O O . MET A 1 88 ? -12.308 7.761 -14.747 1.00 84.31 88 MET A O 1
ATOM 681 N N . SER A 1 89 ? -13.656 8.085 -16.506 1.00 85.62 89 SER A N 1
ATOM 682 C CA . SER A 1 89 ? -13.144 9.425 -16.813 1.00 85.62 89 SER A CA 1
ATOM 683 C C . SER A 1 89 ? -13.468 10.426 -15.703 1.00 85.62 89 SER A C 1
ATOM 685 O O . SER A 1 89 ? -12.612 11.221 -15.324 1.00 85.62 89 SER A O 1
ATOM 687 N N . LEU A 1 90 ? -14.669 10.329 -15.125 1.00 85.19 90 LEU A N 1
ATOM 688 C CA . LEU A 1 90 ? -15.100 11.173 -14.019 1.00 85.19 90 LEU A CA 1
ATOM 689 C C . LEU A 1 90 ? -14.365 10.816 -12.727 1.00 85.19 90 LEU A C 1
ATOM 691 O O . LEU A 1 90 ? -13.903 11.713 -12.035 1.00 85.19 90 LEU A O 1
ATOM 695 N N . VAL A 1 91 ? -14.183 9.523 -12.443 1.00 86.38 91 VAL A N 1
ATOM 696 C CA . VAL A 1 91 ? -13.355 9.056 -11.324 1.00 86.38 91 VAL A CA 1
ATOM 697 C C . VAL A 1 91 ? -11.931 9.578 -11.479 1.00 86.38 91 VAL A C 1
ATOM 699 O O . VAL A 1 91 ? -11.445 10.240 -10.579 1.00 86.38 91 VAL A O 1
ATOM 702 N N . ASN A 1 92 ? -11.281 9.385 -12.628 1.00 82.75 92 ASN A N 1
ATOM 703 C CA . ASN A 1 92 ? -9.922 9.889 -12.852 1.00 82.75 92 ASN A CA 1
ATOM 704 C C . ASN A 1 92 ? -9.827 11.413 -12.692 1.00 82.75 92 ASN A C 1
ATOM 706 O O . ASN A 1 92 ? -8.827 11.896 -12.175 1.00 82.75 92 ASN A O 1
ATOM 710 N N . SER A 1 93 ? -10.864 12.154 -13.096 1.00 82.69 93 SER A N 1
ATOM 711 C CA . SER A 1 93 ? -10.939 13.603 -12.895 1.00 82.69 93 SER A CA 1
ATOM 712 C C . SER A 1 93 ? -11.109 13.999 -11.425 1.00 82.69 93 SER A C 1
ATOM 714 O O . SER A 1 93 ? -10.577 15.026 -11.025 1.00 82.69 93 SER A O 1
ATOM 716 N N . LEU A 1 94 ? -11.844 13.220 -10.627 1.00 78.44 94 LEU A N 1
ATOM 717 C CA . LEU A 1 94 ? -11.958 13.435 -9.179 1.00 78.44 94 LEU A CA 1
ATOM 718 C C . LEU A 1 94 ? -10.652 13.070 -8.465 1.00 78.44 94 LEU A C 1
ATOM 720 O O . LEU A 1 94 ? -10.235 13.757 -7.540 1.00 78.44 94 LEU A O 1
ATOM 724 N N . LEU A 1 95 ? -9.986 12.011 -8.933 1.00 73.94 95 LEU A N 1
ATOM 725 C CA . LEU A 1 95 ? -8.732 11.516 -8.374 1.00 73.94 95 LEU A CA 1
ATOM 726 C C . LEU A 1 95 ? -7.510 12.371 -8.744 1.00 73.94 95 LEU A C 1
ATOM 728 O O . LEU A 1 95 ? -6.478 12.263 -8.086 1.00 73.94 95 LEU A O 1
ATOM 732 N N . SER A 1 96 ? -7.599 13.189 -9.797 1.00 67.38 96 SER A N 1
ATOM 733 C CA . SER A 1 96 ? -6.509 14.070 -10.229 1.00 67.38 96 SER A CA 1
ATOM 734 C C . SER A 1 96 ? -6.362 15.340 -9.389 1.00 67.38 96 SER A C 1
ATOM 736 O O . SER A 1 96 ? -5.329 15.998 -9.495 1.00 67.38 96 SER A O 1
ATOM 738 N N . ASP A 1 97 ? -7.357 15.682 -8.563 1.00 57.91 97 ASP A N 1
ATOM 739 C CA . ASP A 1 97 ? -7.229 16.760 -7.582 1.00 57.91 97 ASP A CA 1
ATOM 740 C C . ASP A 1 97 ? -6.329 16.305 -6.417 1.00 57.91 97 ASP A C 1
ATOM 742 O O . ASP A 1 97 ? -6.425 15.175 -5.938 1.00 57.91 97 ASP A O 1
ATOM 746 N N . GLU A 1 98 ? -5.451 17.202 -5.957 1.00 51.69 98 GLU A N 1
ATOM 747 C CA . GLU A 1 98 ? -4.288 17.018 -5.057 1.00 51.69 98 GLU A CA 1
ATOM 748 C C . GLU A 1 98 ? -4.530 16.310 -3.697 1.00 51.69 98 GLU A C 1
ATOM 750 O O . GLU A 1 98 ? -3.621 16.217 -2.873 1.00 51.69 98 GLU A O 1
ATOM 755 N N . ARG A 1 99 ? -5.728 15.786 -3.425 1.00 51.03 99 ARG A N 1
ATOM 756 C CA . ARG A 1 99 ? -6.075 15.061 -2.191 1.00 51.03 99 ARG A CA 1
ATOM 757 C C . ARG A 1 99 ? -5.509 13.640 -2.156 1.00 51.03 99 ARG A C 1
ATOM 759 O O . ARG A 1 99 ? -4.994 13.210 -1.126 1.00 51.03 99 ARG A O 1
ATOM 766 N N . TYR A 1 100 ? -5.523 12.921 -3.279 1.00 48.59 100 TYR A N 1
ATOM 767 C CA . TYR A 1 100 ? -5.143 11.502 -3.298 1.00 48.59 100 TYR A CA 1
ATOM 768 C C . TYR A 1 100 ? -3.635 11.266 -3.275 1.00 48.59 100 TYR A C 1
ATOM 770 O O . TYR A 1 100 ? -3.180 10.266 -2.729 1.00 48.59 100 TYR A O 1
ATOM 778 N N . THR A 1 101 ? -2.833 12.201 -3.787 1.00 41.78 101 THR A N 1
ATOM 779 C CA . THR A 1 101 ? -1.366 12.125 -3.671 1.00 41.78 101 THR A CA 1
ATOM 780 C C . THR A 1 101 ? -0.897 12.218 -2.212 1.00 41.78 101 THR A C 1
ATOM 782 O O . THR A 1 101 ? 0.161 11.679 -1.874 1.00 41.78 101 THR A O 1
ATOM 785 N N . LEU A 1 102 ? -1.700 12.842 -1.337 1.00 39.56 102 LEU A N 1
ATOM 786 C CA . LEU A 1 102 ? -1.426 13.018 0.090 1.00 39.56 102 LEU A CA 1
ATOM 787 C C . LEU A 1 102 ? -2.085 11.932 0.965 1.00 39.56 102 LEU A C 1
ATOM 789 O O . LEU A 1 102 ? -1.411 11.387 1.836 1.00 39.56 102 LEU A O 1
ATOM 793 N N . GLU A 1 103 ? -3.344 11.547 0.726 1.00 41.78 103 GLU A N 1
ATOM 794 C CA . GLU A 1 103 ? -4.060 10.561 1.568 1.00 41.78 103 GLU A CA 1
ATOM 795 C C . GLU A 1 103 ? -3.564 9.117 1.398 1.00 41.78 103 GLU A C 1
ATOM 797 O O . GLU A 1 103 ? -3.482 8.365 2.373 1.00 41.78 103 GLU A O 1
ATOM 802 N N . ILE A 1 104 ? -3.132 8.741 0.191 1.00 36.72 104 ILE A N 1
ATOM 803 C CA . ILE A 1 104 ? -2.518 7.432 -0.084 1.00 36.72 104 ILE A CA 1
ATOM 804 C C . ILE A 1 104 ? -1.246 7.214 0.764 1.00 36.72 104 ILE A C 1
ATOM 806 O O . ILE A 1 104 ? -0.928 6.079 1.135 1.00 36.72 104 ILE A O 1
ATOM 810 N N . ASN A 1 105 ? -0.555 8.304 1.116 1.00 36.47 105 ASN A N 1
ATOM 811 C CA . ASN A 1 105 ? 0.709 8.295 1.853 1.00 36.47 105 ASN A CA 1
ATOM 812 C C . ASN A 1 105 ? 0.586 8.657 3.345 1.00 36.47 105 ASN A C 1
ATOM 814 O O . ASN A 1 105 ? 1.574 8.516 4.065 1.00 36.47 105 ASN A O 1
ATOM 818 N N . GLN A 1 106 ? -0.577 9.106 3.837 1.00 38.75 106 GLN A N 1
ATOM 819 C CA . GLN A 1 106 ? -0.705 9.596 5.221 1.00 38.75 106 GLN A CA 1
ATOM 820 C C . GLN A 1 106 ? -1.311 8.586 6.206 1.00 38.75 106 GLN A C 1
ATOM 822 O O . GLN A 1 106 ? -0.837 8.514 7.338 1.00 38.75 106 GLN A O 1
ATOM 827 N N . ASP A 1 107 ? -2.269 7.748 5.791 1.00 37.53 107 ASP A N 1
ATOM 828 C CA . ASP A 1 107 ? -3.021 6.884 6.729 1.00 37.53 107 ASP A CA 1
ATOM 829 C C . ASP A 1 107 ? -2.787 5.375 6.580 1.00 37.53 107 ASP A C 1
ATOM 831 O O . ASP A 1 107 ? -3.423 4.549 7.244 1.00 37.53 107 ASP A O 1
ATOM 835 N N . ARG A 1 108 ? -1.781 4.984 5.796 1.00 38.16 108 ARG A N 1
ATOM 836 C CA . ARG A 1 108 ? -1.070 3.734 6.067 1.00 38.16 108 ARG A CA 1
ATOM 837 C C . ARG A 1 108 ? 0.138 4.078 6.928 1.00 38.16 108 ARG A C 1
ATOM 839 O O . ARG A 1 108 ? 1.218 4.259 6.366 1.00 38.16 108 ARG A O 1
ATOM 846 N N . PRO A 1 109 ? 0.034 4.110 8.277 1.00 32.34 109 PRO A N 1
ATOM 847 C CA . PRO A 1 109 ? 1.240 3.883 9.050 1.00 32.34 109 PRO A CA 1
ATOM 848 C C . PRO A 1 109 ? 1.786 2.571 8.510 1.00 32.34 109 PRO A C 1
ATOM 850 O O . PRO A 1 109 ? 1.051 1.582 8.479 1.00 32.34 109 PRO A O 1
ATOM 853 N N . TYR A 1 110 ? 3.013 2.594 7.994 1.00 38.91 110 TYR A N 1
ATOM 854 C CA . TYR A 1 110 ? 3.740 1.399 7.605 1.00 38.91 110 TYR A CA 1
ATOM 855 C C . TYR A 1 110 ? 3.536 0.386 8.732 1.00 38.91 110 TYR A C 1
ATOM 857 O O . TYR A 1 110 ? 4.067 0.554 9.835 1.00 38.91 110 TYR A O 1
ATOM 865 N N . GLN A 1 111 ? 2.636 -0.581 8.521 1.00 34.50 111 GLN A N 1
ATOM 866 C CA . GLN A 1 111 ? 2.269 -1.523 9.561 1.00 34.50 111 GLN A CA 1
ATOM 867 C C . GLN A 1 111 ? 3.441 -2.480 9.626 1.00 34.50 111 GLN A C 1
ATOM 869 O O . GLN A 1 111 ? 3.473 -3.488 8.926 1.00 34.50 111 GLN A O 1
ATOM 874 N N . PHE A 1 112 ? 4.430 -2.124 10.447 1.00 35.66 112 PHE A N 1
ATOM 875 C CA . PHE A 1 112 ? 5.436 -3.053 10.921 1.00 35.66 112 PHE A CA 1
ATOM 876 C C . PHE A 1 112 ? 4.661 -4.279 11.387 1.00 35.66 112 PHE A C 1
ATOM 878 O O . PHE A 1 112 ? 3.869 -4.186 12.334 1.00 35.66 112 PHE A O 1
ATOM 885 N N . GLY A 1 113 ? 4.797 -5.381 10.646 1.00 32.94 113 GLY A N 1
ATOM 886 C CA . GLY A 1 113 ? 4.039 -6.596 10.888 1.00 32.94 113 GLY A CA 1
ATOM 887 C C . GLY A 1 113 ? 4.121 -6.935 12.368 1.00 32.94 113 GLY A C 1
ATOM 888 O O . GLY A 1 113 ? 5.195 -7.219 12.902 1.00 32.94 113 GLY A O 1
ATOM 889 N N . ARG A 1 114 ? 2.992 -6.854 13.081 1.00 35.03 114 ARG A N 1
ATOM 890 C CA . ARG A 1 114 ? 2.960 -7.373 14.441 1.00 35.03 114 ARG A CA 1
ATOM 891 C C . ARG A 1 114 ? 2.981 -8.893 14.350 1.00 35.03 114 ARG A C 1
ATOM 893 O O . ARG A 1 114 ? 2.005 -9.499 13.925 1.00 35.03 114 ARG A O 1
ATOM 900 N N . ARG A 1 115 ? 4.067 -9.436 14.907 1.00 32.81 115 ARG A N 1
ATOM 901 C CA . ARG A 1 115 ? 4.384 -10.836 15.240 1.00 32.81 115 ARG A CA 1
ATOM 902 C C . ARG A 1 115 ? 4.981 -11.679 14.116 1.00 32.81 115 ARG A C 1
ATOM 904 O O . ARG A 1 115 ? 4.265 -12.320 13.365 1.00 32.81 115 ARG A O 1
ATOM 911 N N . GLY A 1 116 ? 6.304 -11.811 14.215 1.00 34.94 116 GLY A N 1
ATOM 912 C CA . GLY A 1 116 ? 7.039 -13.009 13.820 1.00 34.94 116 GLY A CA 1
ATOM 913 C C . GLY A 1 116 ? 7.425 -13.035 12.349 1.00 34.94 116 GLY A C 1
ATOM 914 O O . GLY A 1 116 ? 6.567 -13.176 11.493 1.00 34.94 116 GLY A O 1
ATOM 915 N N . SER A 1 117 ? 8.735 -12.949 12.106 1.00 39.72 117 SER A N 1
ATOM 916 C CA . SER A 1 117 ? 9.424 -13.188 10.830 1.00 39.72 117 SER A CA 1
ATOM 917 C C . SER A 1 117 ? 8.985 -12.329 9.641 1.00 39.72 117 SER A C 1
ATOM 919 O O . SER A 1 117 ? 8.061 -12.681 8.920 1.00 39.72 117 SER A O 1
ATOM 921 N N . LEU A 1 118 ? 9.720 -11.246 9.394 1.00 35.75 118 LEU A N 1
ATOM 922 C CA . LEU A 1 118 ? 10.574 -11.066 8.211 1.00 35.75 118 LEU A CA 1
ATOM 923 C C . LEU A 1 118 ? 11.305 -9.725 8.376 1.00 35.75 118 LEU A C 1
ATOM 925 O O . LEU A 1 118 ? 10.779 -8.787 8.973 1.00 35.75 118 LEU A O 1
ATOM 929 N N . LEU A 1 119 ? 12.561 -9.692 7.946 1.00 42.22 119 LEU A N 1
ATOM 930 C CA . LEU A 1 119 ? 13.448 -8.531 7.977 1.00 42.22 119 LEU A CA 1
ATOM 931 C C . LEU A 1 119 ? 12.762 -7.305 7.327 1.00 42.22 119 LEU A C 1
ATOM 933 O O . LEU A 1 119 ? 11.852 -7.492 6.515 1.00 42.22 119 LEU A O 1
ATOM 937 N N . PRO A 1 120 ? 13.107 -6.064 7.730 1.00 39.91 120 PRO A N 1
ATOM 938 C CA . PRO A 1 120 ? 12.445 -4.846 7.253 1.00 39.91 120 PRO A CA 1
ATOM 939 C C . PRO A 1 120 ? 12.343 -4.856 5.729 1.00 39.91 120 PRO A C 1
ATOM 941 O O . PRO A 1 120 ? 13.383 -4.848 5.097 1.00 39.91 120 PRO A O 1
ATOM 944 N N . GLY A 1 121 ? 11.111 -4.886 5.195 1.00 46.38 121 GLY A N 1
ATOM 945 C CA . GLY A 1 121 ? 10.762 -5.020 3.771 1.00 46.38 121 GLY A CA 1
ATOM 946 C C . GLY A 1 121 ? 11.891 -4.677 2.804 1.00 46.38 121 GLY A C 1
ATOM 947 O O . GLY A 1 121 ? 12.026 -3.532 2.388 1.00 46.38 121 GLY A O 1
ATOM 948 N N . GLU A 1 122 ? 12.715 -5.676 2.499 1.00 58.00 122 GLU A N 1
ATOM 949 C CA . GLU A 1 122 ? 13.870 -5.528 1.626 1.00 58.00 122 GLU A CA 1
ATOM 950 C C . GLU A 1 122 ? 13.351 -5.642 0.194 1.00 58.00 122 GLU A C 1
ATOM 952 O O . GLU A 1 122 ? 12.818 -6.686 -0.195 1.00 58.00 122 GLU A O 1
ATOM 957 N N . MET A 1 123 ? 13.453 -4.569 -0.590 1.00 66.38 123 MET A N 1
ATOM 958 C CA . MET A 1 123 ? 13.205 -4.654 -2.027 1.00 66.38 123 MET A CA 1
ATOM 959 C C . MET A 1 123 ? 14.514 -5.026 -2.720 1.00 66.38 123 MET A C 1
ATOM 961 O O . MET A 1 123 ? 15.559 -4.441 -2.445 1.00 66.38 123 MET A O 1
ATOM 965 N N . TRP A 1 124 ? 14.452 -5.993 -3.631 1.00 69.81 124 TRP A N 1
ATOM 966 C CA . TRP A 1 124 ? 15.606 -6.469 -4.384 1.00 69.81 124 TRP A CA 1
ATOM 967 C C . TRP A 1 124 ? 15.344 -6.256 -5.873 1.00 69.81 124 TRP A C 1
ATOM 969 O O . TRP A 1 124 ? 14.321 -6.703 -6.393 1.00 69.81 124 TRP A O 1
ATOM 979 N N . LEU A 1 125 ? 16.265 -5.590 -6.563 1.00 76.88 125 LEU A N 1
ATOM 980 C CA . LEU A 1 125 ? 16.328 -5.564 -8.020 1.00 76.88 125 LEU A CA 1
ATOM 981 C C . LEU A 1 125 ? 17.342 -6.621 -8.458 1.00 76.88 125 LEU A C 1
ATOM 983 O O . LEU A 1 125 ? 18.540 -6.489 -8.212 1.00 76.88 125 LEU A O 1
ATOM 987 N N . ALA A 1 126 ? 16.846 -7.667 -9.110 1.00 78.62 126 ALA A N 1
ATOM 988 C CA . ALA A 1 126 ? 17.667 -8.692 -9.735 1.00 78.62 126 ALA A CA 1
ATOM 989 C C . ALA A 1 126 ? 17.701 -8.467 -11.249 1.00 78.62 126 ALA A C 1
ATOM 991 O O . ALA A 1 126 ? 16.668 -8.203 -11.862 1.00 78.62 126 ALA A O 1
ATOM 992 N N . ASN A 1 127 ? 18.884 -8.606 -11.841 1.00 80.62 127 ASN A N 1
ATOM 993 C CA . ASN A 1 127 ? 19.091 -8.495 -13.280 1.00 80.62 127 ASN A CA 1
ATOM 994 C C . ASN A 1 127 ? 19.605 -9.827 -13.829 1.00 80.62 127 ASN A C 1
ATOM 996 O O . ASN A 1 127 ? 20.320 -10.554 -13.140 1.00 80.62 127 ASN A O 1
ATOM 1000 N N . VAL A 1 128 ? 19.253 -10.134 -15.077 1.00 81.75 128 VAL A N 1
ATOM 1001 C CA . VAL A 1 128 ? 19.749 -11.312 -15.798 1.00 81.75 128 VAL A CA 1
ATOM 1002 C C . VAL A 1 128 ? 20.131 -10.881 -17.210 1.00 81.75 128 VAL A C 1
ATOM 1004 O O . VAL A 1 128 ? 19.326 -10.273 -17.916 1.00 81.75 128 VAL A O 1
ATOM 1007 N N . GLY A 1 129 ? 21.365 -11.170 -17.611 1.00 82.19 129 GLY A N 1
ATOM 1008 C CA . GLY A 1 129 ? 21.862 -10.961 -18.965 1.00 82.19 129 GLY A CA 1
ATOM 1009 C C . GLY A 1 129 ? 21.303 -11.997 -19.940 1.00 82.19 129 GLY A C 1
ATOM 1010 O O . GLY A 1 129 ? 20.951 -13.113 -19.561 1.00 82.19 129 GLY A O 1
ATOM 1011 N N . ALA A 1 130 ? 21.237 -11.649 -21.226 1.00 80.69 130 ALA A N 1
ATOM 1012 C CA . ALA A 1 130 ? 20.755 -12.562 -22.271 1.00 80.69 130 ALA A CA 1
ATOM 1013 C C . ALA A 1 130 ? 21.658 -13.798 -22.465 1.00 80.69 130 ALA A C 1
ATOM 1015 O O . ALA A 1 130 ? 21.208 -14.830 -22.955 1.00 80.69 130 ALA A O 1
ATOM 1016 N N . ASP A 1 131 ? 22.923 -13.694 -22.066 1.00 82.31 131 ASP A N 1
ATOM 1017 C CA . ASP A 1 131 ? 23.908 -14.775 -21.992 1.00 82.31 131 ASP A CA 1
ATOM 1018 C C . ASP A 1 131 ? 23.795 -15.609 -20.698 1.00 82.31 131 ASP A C 1
ATOM 1020 O O . ASP A 1 131 ? 24.553 -16.556 -20.502 1.00 82.31 131 ASP A O 1
ATOM 1024 N N . GLY A 1 132 ? 22.853 -15.267 -19.811 1.00 81.12 132 GLY A N 1
ATOM 1025 C CA . GLY A 1 132 ? 22.674 -15.885 -18.498 1.00 81.12 132 GLY A CA 1
ATOM 1026 C C . GLY A 1 132 ? 23.596 -15.324 -17.412 1.00 81.12 132 GLY A C 1
ATOM 1027 O O . GLY A 1 132 ? 23.570 -15.825 -16.287 1.00 81.12 132 GLY A O 1
ATOM 1028 N N . SER A 1 133 ? 24.399 -14.296 -17.715 1.00 86.38 133 SER A N 1
ATOM 1029 C CA . SER A 1 133 ? 25.208 -13.599 -16.711 1.00 86.38 133 SER A CA 1
ATOM 1030 C C . SER A 1 133 ? 24.320 -12.876 -15.689 1.00 86.38 133 SER A C 1
ATOM 1032 O O . SER A 1 133 ? 23.195 -12.473 -15.983 1.00 86.38 133 SER A O 1
ATOM 1034 N N . LEU A 1 134 ? 24.813 -12.724 -14.460 1.00 82.38 134 LEU A N 1
ATOM 1035 C CA . LEU A 1 134 ? 24.084 -12.074 -13.370 1.00 82.38 134 LEU A CA 1
ATOM 1036 C C . LEU A 1 134 ? 24.827 -10.798 -12.963 1.00 82.38 134 LEU A C 1
ATOM 1038 O O . LEU A 1 134 ? 25.842 -10.883 -12.265 1.00 82.38 134 LEU A O 1
ATOM 1042 N N . PRO A 1 135 ? 24.346 -9.621 -13.394 1.00 84.06 135 PRO A N 1
ATOM 1043 C CA . PRO A 1 135 ? 24.799 -8.356 -12.840 1.00 84.06 135 PRO A CA 1
ATOM 1044 C C . PRO A 1 135 ? 24.525 -8.297 -11.329 1.00 84.06 135 PRO A C 1
ATOM 1046 O O . PRO A 1 135 ? 23.596 -8.959 -10.849 1.00 84.06 135 PRO A O 1
ATOM 1049 N N . PRO A 1 136 ? 25.294 -7.499 -10.568 1.00 83.56 136 PRO A N 1
ATOM 1050 C CA . PRO A 1 136 ? 25.142 -7.419 -9.120 1.00 83.56 136 PRO A CA 1
ATOM 1051 C C . PRO A 1 136 ? 23.709 -6.992 -8.779 1.00 83.56 136 PRO A C 1
ATOM 1053 O O . PRO A 1 136 ? 23.255 -5.970 -9.299 1.00 83.56 136 PRO A O 1
ATOM 1056 N N . PRO A 1 137 ? 22.967 -7.735 -7.942 1.00 84.38 137 PRO A N 1
ATOM 1057 C CA . PRO A 1 137 ? 21.630 -7.325 -7.542 1.00 84.38 137 PRO A CA 1
ATOM 1058 C C . PRO A 1 137 ? 21.705 -6.074 -6.662 1.00 84.38 137 PRO A C 1
ATOM 1060 O O . PRO A 1 137 ? 22.694 -5.858 -5.960 1.00 84.38 137 PRO A O 1
ATOM 1063 N N . LEU A 1 138 ? 20.650 -5.264 -6.680 1.00 81.94 138 LEU A N 1
ATOM 1064 C CA . LEU A 1 138 ? 20.524 -4.069 -5.850 1.00 81.94 138 LEU A CA 1
ATOM 1065 C C . LEU A 1 138 ? 19.531 -4.316 -4.717 1.00 81.94 138 LEU A C 1
ATOM 1067 O O . LEU A 1 138 ? 18.359 -4.594 -4.967 1.00 81.94 138 LEU A O 1
ATOM 1071 N N . ILE A 1 139 ? 20.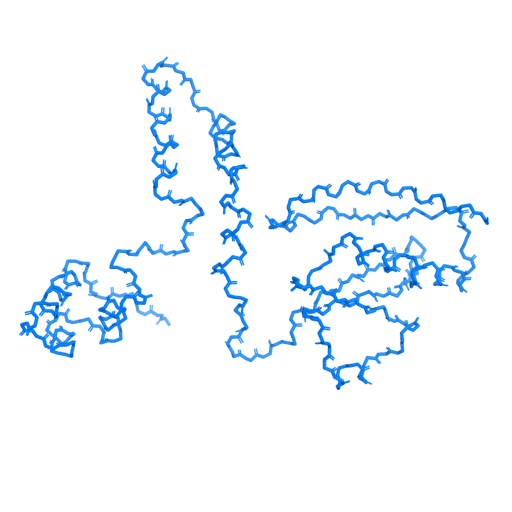002 -4.185 -3.478 1.00 80.75 139 ILE A N 1
ATOM 1072 C CA . ILE A 1 139 ? 19.179 -4.276 -2.268 1.00 80.75 139 ILE A CA 1
ATOM 1073 C C . ILE A 1 139 ? 18.808 -2.874 -1.819 1.00 80.75 139 ILE A C 1
ATOM 1075 O O . ILE A 1 139 ? 19.682 -2.027 -1.639 1.00 80.75 139 ILE A O 1
ATOM 1079 N N . ILE A 1 140 ? 17.523 -2.644 -1.588 1.00 78.88 140 ILE A N 1
ATOM 1080 C CA . ILE A 1 140 ? 16.986 -1.354 -1.180 1.00 78.88 140 ILE A CA 1
ATOM 1081 C C . ILE A 1 140 ? 16.454 -1.475 0.238 1.00 78.88 140 ILE A C 1
ATOM 1083 O O . ILE A 1 140 ? 15.555 -2.271 0.518 1.00 78.88 140 ILE A O 1
ATOM 1087 N N . TYR A 1 141 ? 17.002 -0.645 1.120 1.00 73.25 141 TYR A N 1
ATOM 1088 C CA . TYR A 1 141 ? 16.539 -0.548 2.496 1.00 73.25 141 TYR A CA 1
ATOM 1089 C C . TYR A 1 141 ? 15.598 0.649 2.677 1.00 73.25 141 TYR A C 1
ATOM 1091 O O . TYR A 1 141 ? 15.927 1.755 2.227 1.00 73.25 141 TYR A O 1
ATOM 1099 N N . PRO A 1 142 ? 14.457 0.461 3.371 1.00 61.56 142 PRO A N 1
ATOM 1100 C CA . PRO A 1 142 ? 13.642 1.573 3.835 1.00 61.56 142 PRO A CA 1
ATOM 1101 C C . PRO A 1 142 ? 14.382 2.343 4.936 1.00 61.56 142 PRO A C 1
ATOM 1103 O O . PRO A 1 142 ? 14.988 1.736 5.824 1.00 61.56 142 PRO A O 1
ATOM 1106 N N . ASN A 1 143 ? 14.233 3.671 4.929 1.00 62.31 143 ASN A N 1
ATOM 1107 C CA . ASN A 1 143 ? 14.880 4.657 5.811 1.00 62.31 143 ASN A CA 1
ATOM 1108 C C . ASN A 1 143 ? 16.285 5.115 5.388 1.00 62.31 143 ASN A C 1
ATOM 1110 O O . ASN A 1 143 ? 17.049 4.438 4.708 1.00 62.31 143 ASN A O 1
ATOM 1114 N N . GLN A 1 144 ? 16.673 6.281 5.909 1.00 57.53 144 GLN A N 1
ATOM 1115 C CA . GLN A 1 144 ? 17.969 6.914 5.648 1.00 57.53 144 GLN A CA 1
ATOM 1116 C C . GLN A 1 144 ? 19.165 6.207 6.333 1.00 57.53 144 GLN A C 1
ATOM 1118 O O . GLN A 1 144 ? 20.323 6.473 5.992 1.00 57.53 144 GLN A O 1
ATOM 1123 N N . ARG A 1 145 ? 18.929 5.293 7.291 1.00 60.06 145 ARG A N 1
ATOM 1124 C CA . ARG A 1 145 ? 19.988 4.588 8.044 1.00 60.06 145 ARG A CA 1
ATOM 1125 C C . ARG A 1 145 ? 19.820 3.072 7.998 1.00 60.06 145 ARG A C 1
ATOM 1127 O O . ARG A 1 145 ? 18.860 2.537 8.540 1.00 60.06 145 ARG A O 1
ATOM 1134 N N . ILE A 1 146 ? 20.819 2.398 7.430 1.00 65.19 146 ILE A N 1
ATOM 1135 C CA . ILE A 1 146 ? 20.956 0.939 7.478 1.00 65.19 146 ILE A CA 1
ATOM 1136 C C . ILE A 1 146 ? 21.671 0.581 8.792 1.00 65.19 146 ILE A C 1
ATOM 1138 O O . ILE A 1 146 ? 22.724 1.167 9.070 1.00 65.19 146 ILE A O 1
ATOM 1142 N N . PRO A 1 147 ? 21.131 -0.331 9.621 1.00 65.88 147 PRO A N 1
ATOM 1143 C CA . PRO A 1 147 ? 21.808 -0.788 10.830 1.00 65.88 147 PRO A CA 1
ATOM 1144 C C . PRO A 1 147 ? 23.190 -1.383 10.520 1.00 65.88 147 PRO A C 1
ATOM 1146 O O . PRO A 1 147 ? 23.332 -2.185 9.601 1.00 65.88 147 PRO A O 1
ATOM 1149 N N . ILE A 1 148 ? 24.199 -1.035 11.322 1.00 65.00 148 ILE A N 1
ATOM 1150 C CA . ILE A 1 148 ? 25.590 -1.497 11.146 1.00 65.00 148 ILE A CA 1
ATOM 1151 C C . ILE A 1 148 ? 25.707 -3.032 11.078 1.00 65.00 148 ILE A C 1
ATOM 1153 O O . ILE A 1 148 ? 26.374 -3.509 10.165 1.00 65.00 148 ILE A O 1
ATOM 1157 N N . PRO A 1 149 ? 25.004 -3.824 11.918 1.00 66.62 149 PRO A N 1
ATOM 1158 C CA . PRO A 1 149 ? 25.086 -5.284 11.835 1.00 66.62 149 PRO A CA 1
ATOM 1159 C C . PRO A 1 149 ? 24.612 -5.855 10.494 1.00 66.62 149 PRO A C 1
ATOM 1161 O O . PRO A 1 149 ? 25.061 -6.918 10.083 1.00 66.62 149 PRO A O 1
ATOM 1164 N N . VAL A 1 150 ? 23.702 -5.157 9.806 1.00 65.31 150 VAL A N 1
ATOM 1165 C CA . VAL A 1 150 ? 23.242 -5.551 8.470 1.00 65.31 150 VAL A CA 1
ATOM 1166 C C . VAL A 1 150 ? 24.332 -5.253 7.448 1.00 65.31 150 VAL A C 1
ATOM 1168 O O . VAL A 1 150 ? 24.664 -6.125 6.659 1.00 65.31 150 VAL A O 1
ATOM 1171 N N . LEU A 1 151 ? 24.950 -4.069 7.504 1.00 63.88 151 LEU A N 1
ATOM 1172 C CA . LEU A 1 151 ? 26.066 -3.712 6.619 1.00 63.88 151 LEU A CA 1
ATOM 1173 C C . LEU A 1 151 ? 27.261 -4.666 6.759 1.00 63.88 151 LEU A C 1
ATOM 1175 O O . LEU A 1 151 ? 27.879 -5.003 5.758 1.00 63.88 151 LEU A O 1
ATOM 1179 N N . GLU A 1 152 ? 27.562 -5.119 7.977 1.00 70.31 152 GLU A N 1
ATOM 1180 C CA . GLU A 1 152 ? 28.641 -6.081 8.245 1.00 70.31 152 GLU A CA 1
ATOM 1181 C C . GLU A 1 152 ? 28.313 -7.507 7.777 1.00 70.31 152 GLU A C 1
ATOM 1183 O O . GLU A 1 152 ? 29.221 -8.281 7.482 1.00 70.31 152 GLU A O 1
ATOM 1188 N N . ALA A 1 153 ? 27.027 -7.865 7.708 1.00 71.44 153 ALA A N 1
ATOM 1189 C CA . ALA A 1 153 ? 26.573 -9.185 7.275 1.00 71.44 153 ALA A CA 1
ATOM 1190 C C . ALA A 1 153 ? 26.426 -9.314 5.750 1.00 71.44 153 ALA A C 1
ATOM 1192 O O . ALA A 1 153 ? 26.302 -10.432 5.242 1.00 71.44 153 ALA A O 1
ATOM 1193 N N . LEU A 1 154 ? 26.404 -8.197 5.016 1.00 64.62 154 LEU A N 1
ATOM 1194 C CA . LEU A 1 154 ? 26.250 -8.214 3.566 1.00 64.62 154 LEU A CA 1
ATOM 1195 C C . LEU A 1 154 ? 27.550 -8.652 2.874 1.00 64.62 154 LEU A C 1
ATOM 1197 O O . LEU A 1 154 ? 28.648 -8.327 3.334 1.00 64.62 154 LEU A O 1
ATOM 1201 N N . PRO A 1 155 ? 27.448 -9.383 1.748 1.00 65.50 155 PRO A N 1
ATOM 1202 C CA . PRO A 1 155 ? 28.609 -9.661 0.915 1.00 65.50 155 PRO A CA 1
ATOM 1203 C C . PRO A 1 155 ? 29.224 -8.347 0.411 1.00 65.50 155 PRO A C 1
ATOM 1205 O O . PRO A 1 155 ? 28.558 -7.313 0.362 1.00 65.50 155 PRO A O 1
ATOM 1208 N N . SER A 1 156 ? 30.506 -8.394 0.035 1.00 63.78 156 SER A N 1
ATOM 1209 C CA . SER A 1 156 ? 31.237 -7.222 -0.464 1.00 63.78 156 SER A CA 1
ATOM 1210 C C . SER A 1 156 ? 30.443 -6.476 -1.546 1.00 63.78 156 SER A C 1
ATOM 1212 O O . SER A 1 156 ? 29.775 -7.099 -2.373 1.00 63.78 156 SER A O 1
ATOM 1214 N N . THR A 1 157 ? 30.549 -5.146 -1.569 1.00 59.44 157 THR A N 1
ATOM 1215 C CA . THR A 1 157 ? 29.821 -4.261 -2.496 1.00 59.44 157 THR A CA 1
ATOM 1216 C C . THR A 1 157 ? 30.125 -4.520 -3.975 1.00 59.44 157 THR A C 1
ATOM 1218 O O . THR A 1 157 ? 29.390 -4.068 -4.842 1.00 59.44 157 THR A O 1
ATOM 1221 N N . SER A 1 158 ? 31.182 -5.280 -4.274 1.00 58.31 158 SER A N 1
ATOM 1222 C CA . SER A 1 158 ? 31.496 -5.778 -5.618 1.00 58.31 158 SER A CA 1
ATOM 1223 C C . SER A 1 158 ? 30.569 -6.906 -6.093 1.00 58.31 158 SER A C 1
ATOM 1225 O O . SER A 1 158 ? 30.508 -7.191 -7.286 1.00 58.31 158 SER A O 1
ATOM 1227 N N . VAL A 1 159 ? 29.850 -7.559 -5.175 1.00 66.38 159 VAL A N 1
ATOM 1228 C CA . VAL A 1 159 ? 28.915 -8.662 -5.453 1.00 66.38 159 VAL A CA 1
ATOM 1229 C C . VAL A 1 159 ? 27.467 -8.180 -5.410 1.00 66.38 159 VAL A C 1
ATOM 1231 O O . VAL A 1 159 ? 26.618 -8.719 -6.116 1.00 66.38 159 VAL A O 1
ATOM 1234 N N . VAL A 1 160 ? 27.176 -7.169 -4.589 1.00 74.31 160 VAL A N 1
ATOM 1235 C CA . VAL A 1 160 ? 25.823 -6.661 -4.345 1.00 74.31 160 VAL A CA 1
ATOM 1236 C C . VAL A 1 160 ? 25.853 -5.143 -4.223 1.00 74.31 160 VAL A C 1
ATOM 1238 O O . VAL A 1 160 ? 26.629 -4.590 -3.446 1.00 74.31 160 VAL A O 1
ATOM 1241 N N . ALA A 1 161 ? 24.962 -4.471 -4.946 1.00 81.25 161 ALA A N 1
ATOM 1242 C CA . ALA A 1 161 ? 24.752 -3.038 -4.818 1.00 81.25 161 ALA A CA 1
ATOM 1243 C C . ALA A 1 161 ? 23.764 -2.735 -3.682 1.00 81.25 161 ALA A C 1
ATOM 1245 O O . ALA A 1 161 ? 22.821 -3.490 -3.433 1.00 81.25 161 ALA A O 1
ATOM 1246 N N . ILE A 1 162 ? 23.960 -1.609 -2.997 1.00 78.38 162 ILE A N 1
ATOM 1247 C CA . ILE A 1 162 ? 23.118 -1.198 -1.870 1.00 78.38 162 ILE A CA 1
ATOM 1248 C C . ILE A 1 162 ? 22.537 0.179 -2.160 1.00 78.38 162 ILE A C 1
ATOM 1250 O O . ILE A 1 162 ? 23.272 1.128 -2.415 1.00 78.38 162 ILE A O 1
ATOM 1254 N N . GLY A 1 163 ? 21.218 0.283 -2.058 1.00 76.12 163 GLY A N 1
ATOM 1255 C CA . GLY A 1 163 ? 20.459 1.512 -2.208 1.00 76.12 163 GLY A CA 1
ATOM 1256 C C . GLY A 1 163 ? 19.626 1.824 -0.967 1.00 76.12 163 GLY A C 1
ATOM 1257 O O . GLY A 1 163 ? 19.339 0.961 -0.131 1.00 76.12 163 GLY A O 1
ATOM 1258 N N . LYS A 1 164 ? 19.224 3.088 -0.841 1.00 77.12 164 LYS A N 1
ATOM 1259 C CA . LYS A 1 164 ? 18.350 3.570 0.233 1.00 77.12 164 LYS A CA 1
ATOM 1260 C C . LYS A 1 164 ? 17.231 4.409 -0.357 1.00 77.12 164 LYS A C 1
ATOM 1262 O O . LYS A 1 164 ? 17.485 5.260 -1.200 1.00 77.12 164 LYS A O 1
ATOM 1267 N N . SER A 1 165 ? 16.014 4.203 0.127 1.00 75.06 165 SER A N 1
ATOM 1268 C CA . SER A 1 165 ? 14.850 4.981 -0.292 1.00 75.06 165 SER A CA 1
ATOM 1269 C C . SER A 1 165 ? 13.956 5.262 0.908 1.00 75.06 165 SER A C 1
ATOM 1271 O O . SER A 1 165 ? 13.789 4.406 1.779 1.00 75.06 165 SER A O 1
ATOM 1273 N N . GLU A 1 166 ? 13.365 6.455 0.966 1.00 68.00 166 GLU A N 1
ATOM 1274 C CA . GLU A 1 166 ? 12.418 6.804 2.033 1.00 68.00 166 GLU A CA 1
ATOM 1275 C C . GLU A 1 166 ? 11.191 5.886 2.012 1.00 68.00 166 GLU A C 1
ATOM 1277 O O . GLU A 1 166 ? 10.713 5.476 3.067 1.00 68.00 166 GLU A O 1
ATOM 1282 N N . SER A 1 167 ? 10.748 5.479 0.818 1.00 64.19 167 SER A N 1
ATOM 1283 C CA . SER A 1 167 ? 9.626 4.554 0.640 1.00 64.19 167 SER A CA 1
ATOM 1284 C C . SER A 1 167 ? 10.013 3.079 0.799 1.00 64.19 167 SER A C 1
ATOM 1286 O O . SER A 1 167 ? 9.134 2.230 0.919 1.00 64.19 167 SER A O 1
ATOM 1288 N N . GLY A 1 168 ? 11.311 2.755 0.764 1.00 69.94 168 GLY A N 1
ATOM 1289 C CA . GLY A 1 168 ? 11.802 1.376 0.655 1.00 69.94 168 GLY A CA 1
ATOM 1290 C C . GLY A 1 168 ? 11.630 0.742 -0.730 1.00 69.94 168 GLY A C 1
ATOM 1291 O O . GLY A 1 168 ? 12.011 -0.410 -0.911 1.00 69.94 168 GLY A O 1
ATOM 1292 N N . TYR A 1 169 ? 11.100 1.482 -1.710 1.00 71.75 169 TYR A N 1
ATOM 1293 C CA . TYR A 1 169 ? 10.962 1.036 -3.097 1.00 71.75 169 TYR A CA 1
ATOM 1294 C C . TYR A 1 169 ? 11.990 1.704 -4.016 1.00 71.75 169 TYR A C 1
ATOM 1296 O O . TYR A 1 169 ? 12.543 2.760 -3.692 1.00 71.75 169 TYR A O 1
ATOM 1304 N N . ILE A 1 170 ? 12.216 1.101 -5.186 1.00 74.44 170 ILE A N 1
ATOM 1305 C CA . ILE A 1 170 ? 13.068 1.668 -6.234 1.00 74.44 170 ILE A CA 1
ATOM 1306 C C . ILE A 1 170 ? 12.463 2.959 -6.801 1.00 74.44 170 ILE A C 1
ATOM 1308 O O . ILE A 1 170 ? 11.269 3.022 -7.091 1.00 74.44 170 ILE A O 1
ATOM 1312 N N . ASN A 1 171 ? 13.297 3.982 -6.975 1.00 77.31 171 ASN A N 1
ATOM 1313 C CA . ASN A 1 171 ? 12.956 5.217 -7.677 1.00 77.31 171 ASN A CA 1
ATOM 1314 C C . ASN A 1 171 ? 13.918 5.428 -8.865 1.00 77.31 171 ASN A C 1
ATOM 1316 O O . ASN A 1 171 ? 14.862 4.664 -9.077 1.00 77.31 171 ASN A O 1
ATOM 1320 N N . ASN A 1 172 ? 13.651 6.450 -9.675 1.00 74.00 172 ASN A N 1
ATOM 1321 C CA . ASN A 1 172 ? 14.463 6.788 -10.846 1.00 74.00 172 ASN A CA 1
ATOM 1322 C C . ASN A 1 172 ? 15.905 7.179 -10.481 1.00 74.00 172 ASN A C 1
ATOM 1324 O O . ASN A 1 172 ? 16.829 6.769 -11.179 1.00 74.00 172 ASN A O 1
ATOM 1328 N N . GLU A 1 173 ? 16.097 7.939 -9.404 1.00 76.50 173 GLU A N 1
ATOM 1329 C CA . GLU A 1 173 ? 17.415 8.383 -8.934 1.00 76.50 173 GLU A CA 1
ATOM 1330 C C . GLU A 1 173 ? 18.295 7.200 -8.523 1.00 76.50 173 GLU A C 1
ATOM 1332 O O . GLU A 1 173 ? 19.427 7.079 -8.982 1.00 76.50 173 GLU A O 1
ATOM 1337 N N . LEU A 1 174 ? 17.744 6.276 -7.738 1.00 77.25 174 LEU A N 1
ATOM 1338 C CA . LEU A 1 174 ? 18.433 5.093 -7.232 1.00 77.25 174 LEU A CA 1
ATOM 1339 C C . LEU A 1 174 ? 18.694 4.064 -8.334 1.00 77.25 174 LEU A C 1
ATOM 1341 O O . LEU A 1 174 ? 19.736 3.413 -8.337 1.00 77.25 174 LEU A O 1
ATOM 1345 N N . LEU A 1 175 ? 17.782 3.938 -9.305 1.00 82.00 175 LEU A N 1
ATOM 1346 C CA . LEU A 1 175 ? 18.041 3.136 -10.498 1.00 82.00 175 LEU A CA 1
ATOM 1347 C C . LEU A 1 175 ? 19.183 3.734 -11.330 1.00 82.00 175 LEU A C 1
ATOM 1349 O O . LEU A 1 175 ? 20.055 2.995 -11.777 1.00 82.00 175 LEU A O 1
ATOM 1353 N N . TYR A 1 176 ? 19.196 5.053 -11.534 1.00 79.56 176 TYR A N 1
ATOM 1354 C CA . TYR A 1 176 ? 20.277 5.726 -12.253 1.00 79.56 176 TYR A CA 1
ATOM 1355 C C . TYR A 1 176 ? 21.619 5.559 -11.530 1.00 79.56 176 TYR A C 1
ATOM 1357 O O . TYR A 1 176 ? 22.612 5.194 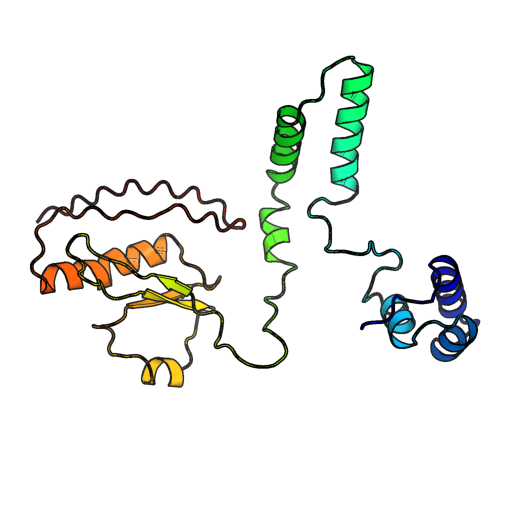-12.156 1.00 79.56 176 TYR A O 1
ATOM 1365 N N . GLU A 1 177 ? 21.637 5.753 -10.211 1.00 78.56 177 GLU A N 1
ATOM 1366 C CA . GLU A 1 177 ? 22.821 5.565 -9.373 1.00 78.56 177 GLU A CA 1
ATOM 1367 C C . GLU A 1 177 ? 23.365 4.135 -9.481 1.00 78.56 177 GLU A C 1
ATOM 1369 O O . GLU A 1 177 ? 24.558 3.944 -9.714 1.00 78.56 177 GLU A O 1
ATOM 1374 N N . TYR A 1 178 ? 22.492 3.128 -9.395 1.00 84.00 178 TYR A N 1
ATOM 1375 C CA . TYR A 1 178 ? 22.868 1.731 -9.601 1.00 84.00 178 TYR A CA 1
ATOM 1376 C C . TYR A 1 178 ? 23.469 1.489 -10.990 1.00 84.00 178 TYR A C 1
ATOM 1378 O O . TYR A 1 178 ? 24.504 0.826 -11.109 1.00 84.00 178 TYR A O 1
ATOM 1386 N N . LEU A 1 179 ? 22.837 2.029 -12.037 1.00 83.56 179 LEU A N 1
ATOM 1387 C CA . LEU A 1 179 ? 23.279 1.824 -13.414 1.00 83.56 179 LEU A CA 1
ATOM 1388 C C . LEU A 1 179 ? 24.665 2.426 -13.674 1.00 83.56 179 LEU A C 1
ATOM 1390 O O . LEU A 1 179 ? 25.479 1.811 -14.357 1.00 83.56 179 LEU A O 1
ATOM 1394 N N . VAL A 1 180 ? 24.941 3.603 -13.116 1.00 80.75 180 VAL A N 1
ATOM 1395 C CA . VAL A 1 180 ? 26.217 4.303 -13.314 1.00 80.75 180 VAL A CA 1
ATOM 1396 C C . VAL A 1 180 ? 27.319 3.741 -12.420 1.00 80.75 180 VAL A C 1
ATOM 1398 O O . VAL A 1 180 ? 28.440 3.569 -12.882 1.00 80.75 180 VAL A O 1
ATOM 1401 N N . ASN A 1 181 ? 27.023 3.450 -11.153 1.00 79.50 181 ASN A N 1
ATOM 1402 C CA . ASN A 1 181 ? 28.070 3.132 -10.182 1.00 79.50 181 ASN A CA 1
ATOM 1403 C C . ASN A 1 181 ? 28.365 1.636 -10.088 1.00 79.50 181 ASN A C 1
ATOM 1405 O O . ASN A 1 181 ? 29.518 1.260 -9.939 1.00 79.50 181 ASN A O 1
ATOM 1409 N N . SER A 1 182 ? 27.346 0.776 -10.147 1.00 84.19 182 SER A N 1
ATOM 1410 C CA . SER A 1 182 ? 27.525 -0.669 -9.942 1.00 84.19 182 SER A CA 1
ATOM 1411 C C . SER A 1 182 ? 27.442 -1.450 -11.247 1.00 84.19 182 SER A C 1
ATOM 1413 O O . SER A 1 182 ? 28.268 -2.322 -11.512 1.00 84.19 182 SER A O 1
ATOM 1415 N N . PHE A 1 183 ? 26.445 -1.149 -12.079 1.00 83.69 183 PHE A N 1
ATOM 1416 C CA . PHE A 1 183 ? 26.226 -1.878 -13.324 1.00 83.69 183 PHE A CA 1
ATOM 1417 C C . PHE A 1 183 ? 27.299 -1.557 -14.372 1.00 83.69 183 PHE A C 1
ATOM 1419 O O . PHE A 1 183 ? 27.834 -2.480 -14.981 1.00 83.69 183 PHE A O 1
ATOM 1426 N N . ASP A 1 184 ? 27.668 -0.286 -14.557 1.00 83.00 184 ASP A N 1
ATOM 1427 C CA . ASP A 1 184 ? 28.726 0.094 -15.504 1.00 83.00 184 ASP A CA 1
ATOM 1428 C C . ASP A 1 184 ? 30.117 -0.422 -15.086 1.00 83.00 184 ASP A C 1
ATOM 1430 O O . ASP A 1 184 ? 30.886 -0.907 -15.924 1.00 83.00 184 ASP A O 1
ATOM 1434 N N . GLU A 1 185 ? 30.416 -0.417 -13.782 1.00 84.00 185 GLU A N 1
ATOM 1435 C CA . GLU A 1 185 ? 31.632 -1.036 -13.244 1.00 84.00 185 GLU A CA 1
ATOM 1436 C C . GLU A 1 185 ? 31.654 -2.541 -13.551 1.00 84.00 185 GLU A C 1
ATOM 1438 O O . GLU A 1 185 ? 32.647 -3.073 -14.056 1.00 84.00 185 GLU A O 1
ATOM 1443 N N . TRP A 1 186 ? 30.529 -3.228 -13.334 1.00 85.81 186 TRP A N 1
ATOM 1444 C CA . TRP A 1 186 ? 30.392 -4.643 -13.665 1.00 85.81 186 TRP A CA 1
ATOM 1445 C C . TRP A 1 186 ? 30.568 -4.915 -15.167 1.00 85.81 186 TRP A C 1
ATOM 1447 O O . TRP A 1 186 ? 31.301 -5.837 -15.528 1.00 85.81 186 TRP A O 1
ATOM 1457 N N . LEU A 1 187 ? 29.979 -4.096 -16.047 1.00 85.50 187 LEU A N 1
ATOM 1458 C CA . LEU A 1 187 ? 30.151 -4.213 -17.503 1.00 85.50 187 LEU A CA 1
ATOM 1459 C C . LEU A 1 187 ? 31.618 -4.073 -17.916 1.00 85.50 187 LEU A C 1
ATOM 1461 O O . LEU A 1 187 ? 32.099 -4.825 -18.767 1.00 85.50 187 LEU A O 1
ATOM 1465 N N . THR A 1 188 ? 32.333 -3.134 -17.298 1.00 87.25 188 THR A N 1
ATOM 1466 C CA . THR A 1 188 ? 33.764 -2.915 -17.536 1.00 87.25 188 THR A CA 1
ATOM 1467 C C . THR A 1 188 ? 34.584 -4.125 -17.096 1.00 87.25 188 THR A C 1
ATOM 1469 O O . THR A 1 188 ? 35.419 -4.609 -17.858 1.00 87.25 188 THR A O 1
ATOM 1472 N N . ASN A 1 189 ? 34.294 -4.674 -15.914 1.00 87.06 189 ASN A N 1
ATOM 1473 C CA . ASN A 1 189 ? 34.978 -5.854 -15.379 1.00 87.06 189 ASN A CA 1
ATOM 1474 C C . ASN A 1 189 ? 34.714 -7.123 -16.204 1.00 87.06 189 ASN A C 1
ATOM 1476 O O . ASN A 1 189 ? 35.602 -7.961 -16.346 1.00 87.06 189 ASN A O 1
ATOM 1480 N N . GLN A 1 190 ? 33.514 -7.260 -16.770 1.00 86.56 190 GLN A N 1
ATOM 1481 C CA . GLN A 1 190 ? 33.159 -8.356 -17.677 1.00 86.56 190 GLN A CA 1
ATOM 1482 C C . GLN A 1 190 ? 33.584 -8.098 -19.134 1.00 86.56 190 GLN A C 1
ATOM 1484 O O . GLN A 1 190 ? 33.367 -8.946 -19.998 1.00 86.56 190 GLN A O 1
ATOM 1489 N N . ASN A 1 191 ? 34.205 -6.947 -19.419 1.00 88.31 191 ASN A N 1
ATOM 1490 C CA . ASN A 1 191 ? 34.645 -6.529 -20.750 1.00 88.31 191 ASN A CA 1
ATOM 1491 C C . ASN A 1 191 ? 33.516 -6.563 -21.807 1.00 88.31 191 ASN A C 1
ATOM 1493 O O . ASN A 1 191 ? 33.725 -6.943 -22.965 1.00 88.31 191 ASN A O 1
ATOM 1497 N N . VAL A 1 192 ? 32.302 -6.179 -21.397 1.00 85.94 192 VAL A N 1
ATOM 1498 C CA . VAL A 1 192 ? 31.112 -6.163 -22.257 1.00 85.94 192 VAL A CA 1
ATOM 1499 C C . VAL A 1 192 ? 31.179 -4.974 -23.216 1.00 85.94 192 VAL A C 1
ATOM 1501 O O . VAL A 1 192 ? 31.406 -3.831 -22.817 1.00 85.94 192 VAL A O 1
ATOM 1504 N N . GLN A 1 193 ? 30.962 -5.242 -24.504 1.00 82.94 193 GLN A N 1
ATOM 1505 C CA . GLN A 1 193 ? 30.952 -4.215 -25.547 1.00 82.94 193 GLN A CA 1
ATOM 1506 C C . GLN A 1 193 ? 29.700 -3.333 -25.429 1.00 82.94 193 GLN A C 1
ATOM 1508 O O . GLN A 1 193 ? 28.581 -3.837 -25.346 1.00 82.94 193 GLN A O 1
ATOM 1513 N N . ARG A 1 194 ? 29.892 -2.010 -25.443 1.00 81.00 194 ARG A N 1
ATOM 1514 C CA . ARG A 1 194 ? 28.814 -1.007 -25.406 1.00 81.00 194 ARG A CA 1
ATOM 1515 C C . ARG A 1 194 ? 28.379 -0.639 -26.840 1.00 81.00 194 ARG A C 1
ATOM 1517 O O . ARG A 1 194 ? 29.220 -0.686 -27.740 1.00 81.00 194 ARG A O 1
ATOM 1524 N N . PRO A 1 195 ? 27.106 -0.253 -27.083 1.00 84.06 195 PRO A N 1
ATOM 1525 C CA . PRO A 1 195 ? 26.040 0.024 -26.112 1.00 84.06 195 PRO A CA 1
ATOM 1526 C C . PRO A 1 195 ? 25.334 -1.234 -25.584 1.00 84.06 195 PRO A C 1
ATOM 1528 O O . PRO A 1 195 ? 25.232 -2.243 -26.276 1.00 84.06 195 PRO A O 1
ATOM 1531 N N . VAL A 1 196 ? 24.788 -1.137 -24.368 1.00 79.94 196 VAL A N 1
ATOM 1532 C CA . VAL A 1 196 ? 24.003 -2.201 -23.719 1.00 79.94 196 VAL A CA 1
ATOM 1533 C C . VAL A 1 196 ? 22.537 -1.782 -23.654 1.00 79.94 196 VAL A C 1
ATOM 1535 O O . VAL A 1 196 ? 22.219 -0.648 -23.297 1.00 79.94 196 VAL A O 1
ATOM 1538 N N . ILE A 1 197 ? 21.637 -2.702 -24.000 1.00 81.31 197 ILE A N 1
ATOM 1539 C CA . ILE A 1 197 ? 20.190 -2.490 -23.906 1.00 81.31 197 ILE A CA 1
ATOM 1540 C C . ILE A 1 197 ? 19.696 -3.126 -22.611 1.00 81.31 197 ILE A C 1
ATOM 1542 O O . ILE A 1 197 ? 19.837 -4.333 -22.421 1.00 81.31 197 ILE A O 1
ATOM 1546 N N . VAL A 1 198 ? 19.084 -2.318 -21.748 1.00 78.56 198 VAL A N 1
ATOM 1547 C CA 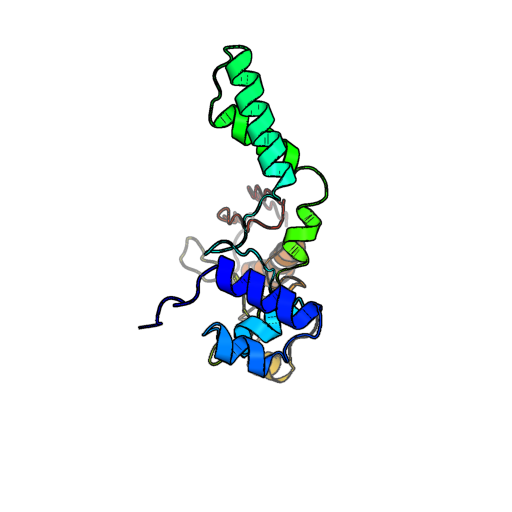. VAL A 1 198 ? 18.463 -2.778 -20.503 1.00 78.56 198 VAL A CA 1
ATOM 1548 C C . VAL A 1 198 ? 16.950 -2.787 -20.690 1.00 78.56 198 VAL A C 1
ATOM 1550 O O . VAL A 1 198 ? 16.350 -1.761 -21.014 1.00 78.56 198 VAL A O 1
ATOM 1553 N N . TRP A 1 199 ? 16.336 -3.951 -20.493 1.00 74.06 199 TRP A N 1
ATOM 1554 C CA . TRP A 1 199 ? 14.886 -4.120 -20.520 1.00 74.06 199 TRP A CA 1
ATOM 1555 C C . TRP A 1 199 ? 14.363 -4.113 -19.087 1.00 74.06 199 TRP A C 1
ATOM 1557 O O . TRP A 1 199 ? 14.804 -4.916 -18.271 1.00 74.06 199 TRP A O 1
ATOM 1567 N N . SER A 1 200 ? 13.426 -3.218 -18.788 1.00 70.62 200 SER A N 1
ATOM 1568 C CA . SER A 1 200 ? 12.721 -3.187 -17.506 1.00 70.62 200 SER A CA 1
ATOM 1569 C C . SER A 1 200 ? 11.233 -3.374 -17.768 1.00 70.62 200 SER A C 1
ATOM 1571 O O . SER A 1 200 ? 10.670 -2.687 -18.624 1.00 70.62 200 SER A O 1
ATOM 1573 N N . ASP A 1 201 ? 10.615 -4.333 -17.081 1.00 52.66 201 ASP A N 1
ATOM 1574 C CA . ASP A 1 201 ? 9.173 -4.543 -17.166 1.00 52.66 201 ASP A CA 1
ATOM 1575 C C . ASP A 1 201 ? 8.433 -3.493 -16.330 1.00 52.66 201 ASP A C 1
ATOM 1577 O O . ASP A 1 201 ? 8.899 -3.036 -15.281 1.00 52.66 201 ASP A O 1
ATOM 1581 N N . LYS A 1 202 ? 7.255 -3.096 -16.806 1.00 46.62 202 LYS A N 1
ATOM 1582 C CA . LYS A 1 202 ? 6.412 -2.113 -16.141 1.00 46.62 202 LYS A CA 1
ATOM 1583 C C . LYS A 1 202 ? 5.850 -2.717 -14.851 1.00 46.62 202 LYS A C 1
ATOM 1585 O O . LYS A 1 202 ? 4.856 -3.436 -14.873 1.00 46.62 202 LYS A O 1
ATOM 1590 N N . HIS A 1 203 ? 6.405 -2.327 -13.710 1.00 48.03 203 HIS A N 1
ATOM 1591 C CA . HIS A 1 203 ? 5.753 -2.507 -12.416 1.00 48.03 203 HIS A CA 1
ATOM 1592 C C . HIS A 1 203 ? 4.979 -1.236 -12.037 1.00 48.03 203 HIS A C 1
ATOM 1594 O O . HIS A 1 203 ? 5.563 -0.259 -11.578 1.00 48.03 203 HIS A O 1
ATOM 1600 N N . ASP A 1 204 ? 3.651 -1.248 -12.213 1.00 37.41 204 ASP A N 1
ATOM 1601 C CA . ASP A 1 204 ? 2.765 -0.225 -11.633 1.00 37.41 204 ASP A CA 1
ATOM 1602 C C . ASP A 1 204 ? 2.720 -0.416 -10.107 1.00 37.41 204 ASP A C 1
ATOM 1604 O O . ASP A 1 204 ? 1.880 -1.146 -9.571 1.00 37.41 204 ASP A O 1
ATOM 1608 N N . VAL A 1 205 ? 3.625 0.242 -9.383 1.00 40.34 205 VAL A N 1
ATOM 1609 C CA . VAL A 1 205 ? 3.445 0.476 -7.947 1.00 40.34 205 VAL A CA 1
ATOM 1610 C C . VAL A 1 205 ? 2.451 1.630 -7.838 1.00 40.34 205 VAL A C 1
ATOM 1612 O O . VAL A 1 205 ? 2.790 2.777 -8.109 1.00 40.34 205 VAL A O 1
ATOM 1615 N N . ARG A 1 206 ? 1.193 1.307 -7.520 1.00 33.69 206 ARG A N 1
ATOM 1616 C CA . ARG A 1 206 ? 0.005 2.176 -7.660 1.00 33.69 206 ARG A CA 1
ATOM 1617 C C . ARG A 1 206 ? 0.018 3.523 -6.911 1.00 33.69 206 ARG A C 1
ATOM 1619 O O . ARG A 1 206 ? -0.944 4.263 -7.062 1.00 33.69 206 ARG A O 1
ATOM 1626 N N . ASP A 1 207 ? 1.087 3.878 -6.203 1.00 33.31 207 ASP A N 1
ATOM 1627 C CA . ASP A 1 207 ? 1.133 5.053 -5.320 1.00 33.31 207 ASP A CA 1
ATOM 1628 C C . ASP A 1 207 ? 2.225 6.079 -5.688 1.00 33.31 207 ASP A C 1
ATOM 1630 O O . ASP A 1 207 ? 2.440 7.052 -4.969 1.00 33.31 207 ASP A O 1
ATOM 1634 N N . CYS A 1 208 ? 2.902 5.930 -6.829 1.00 29.08 208 CYS A N 1
ATOM 1635 C CA . CYS A 1 208 ? 3.752 6.985 -7.387 1.00 29.08 208 CYS A CA 1
ATOM 1636 C C . CYS A 1 208 ? 3.394 7.165 -8.860 1.00 29.08 208 CYS A C 1
ATOM 1638 O O . CYS A 1 208 ? 3.611 6.264 -9.664 1.00 29.08 208 CYS A O 1
ATOM 1640 N N . GLY A 1 209 ? 2.828 8.321 -9.216 1.00 28.02 209 GLY A N 1
ATOM 1641 C CA . GLY A 1 209 ? 2.489 8.708 -10.586 1.00 28.02 209 GLY A CA 1
ATOM 1642 C C . GLY A 1 209 ? 3.718 8.889 -11.479 1.00 28.02 209 GLY A C 1
ATOM 1643 O O . GLY A 1 209 ? 3.979 9.982 -11.969 1.00 28.02 209 GLY A O 1
ATOM 1644 N N . ILE A 1 210 ? 4.475 7.820 -11.708 1.00 28.55 210 ILE A N 1
ATOM 1645 C CA . ILE A 1 210 ? 5.607 7.787 -12.621 1.00 28.55 210 ILE A CA 1
ATOM 1646 C C . ILE A 1 210 ? 5.310 6.690 -13.639 1.00 28.55 210 ILE A C 1
ATOM 1648 O O . ILE A 1 210 ? 5.575 5.510 -13.426 1.00 28.55 210 ILE A O 1
ATOM 1652 N N . SER A 1 211 ? 4.749 7.095 -14.780 1.00 25.56 211 SER A N 1
ATOM 1653 C CA . SER A 1 211 ? 4.834 6.284 -15.994 1.00 25.56 211 SER A CA 1
ATOM 1654 C C . SER A 1 211 ? 6.299 6.215 -16.403 1.00 25.56 211 SER A C 1
ATOM 1656 O O . SER A 1 211 ? 6.810 7.090 -17.098 1.00 25.56 211 SER A O 1
ATOM 1658 N N . VAL A 1 212 ? 6.987 5.175 -15.950 1.00 28.55 212 VAL A N 1
ATOM 1659 C CA . VAL A 1 212 ? 8.340 4.879 -16.394 1.00 28.55 212 VAL A CA 1
ATOM 1660 C C . VAL A 1 212 ? 8.251 4.165 -17.743 1.00 28.55 212 VAL A C 1
ATOM 1662 O O . VAL A 1 212 ? 8.225 2.940 -17.831 1.00 28.55 212 VAL A O 1
ATOM 1665 N N . TYR A 1 213 ? 8.185 4.940 -18.824 1.00 27.14 213 TYR A N 1
ATOM 1666 C CA . TYR A 1 213 ? 8.568 4.436 -20.139 1.00 27.14 213 TYR A CA 1
ATOM 1667 C C . TYR A 1 213 ? 10.091 4.338 -20.174 1.00 27.14 213 TYR A C 1
ATOM 1669 O O . TYR A 1 213 ? 10.772 5.290 -20.546 1.00 27.14 213 TYR A O 1
ATOM 1677 N N . PHE A 1 214 ? 10.644 3.184 -19.814 1.00 31.34 214 PHE A N 1
ATOM 1678 C CA . PHE A 1 214 ? 12.048 2.899 -20.086 1.00 31.34 214 PHE A CA 1
ATOM 1679 C C . PHE A 1 214 ? 12.173 2.067 -21.360 1.00 31.34 214 PHE A C 1
ATOM 1681 O O . PHE A 1 214 ? 12.365 0.859 -21.341 1.00 31.34 214 PHE A O 1
ATOM 1688 N N . LYS A 1 215 ? 12.130 2.757 -22.505 1.00 31.38 215 LYS A N 1
ATOM 1689 C CA . LYS A 1 215 ? 12.947 2.350 -23.651 1.00 31.38 215 LYS A CA 1
ATOM 1690 C C . LYS A 1 215 ? 14.288 3.056 -23.488 1.00 31.38 215 LYS A C 1
ATOM 1692 O O . LYS A 1 215 ? 14.535 4.092 -24.097 1.00 31.38 215 LYS A O 1
ATOM 1697 N N . VAL A 1 216 ? 15.106 2.553 -22.569 1.00 37.03 216 VAL A N 1
ATOM 1698 C CA . VAL A 1 216 ? 16.413 3.143 -22.282 1.00 37.03 216 VAL A CA 1
ATOM 1699 C C . VAL A 1 216 ? 17.410 2.606 -23.290 1.00 37.03 216 VAL A C 1
ATOM 1701 O O . VAL A 1 216 ? 17.936 1.504 -23.162 1.00 37.03 216 VAL A O 1
ATOM 1704 N N . LEU A 1 217 ? 17.649 3.408 -24.319 1.00 34.12 217 LEU A N 1
ATOM 1705 C CA . LEU A 1 217 ? 18.834 3.304 -25.150 1.00 34.12 217 LEU A CA 1
ATOM 1706 C C . LEU A 1 217 ? 19.935 4.123 -24.460 1.00 34.12 217 LEU A C 1
ATOM 1708 O O . LEU A 1 217 ? 20.045 5.323 -24.698 1.00 34.12 217 LEU A O 1
ATOM 1712 N N . PHE A 1 218 ? 20.727 3.507 -23.579 1.00 39.62 218 PHE A N 1
ATOM 1713 C CA . PHE A 1 218 ? 21.966 4.139 -23.121 1.00 39.62 218 PHE A CA 1
ATOM 1714 C C . PHE A 1 218 ? 23.024 3.971 -24.217 1.00 39.62 218 PHE A C 1
ATOM 1716 O O . PHE A 1 218 ? 23.609 2.902 -24.388 1.00 39.62 218 PHE A O 1
ATOM 1723 N N . ILE A 1 219 ? 23.263 5.038 -24.983 1.00 35.34 219 ILE A N 1
ATOM 1724 C CA . ILE A 1 219 ? 24.476 5.172 -25.794 1.00 35.34 219 ILE A CA 1
ATOM 1725 C C . ILE A 1 219 ? 25.545 5.749 -24.866 1.00 35.34 219 ILE A C 1
ATOM 1727 O O . ILE A 1 219 ? 25.696 6.964 -24.766 1.00 35.34 219 ILE A O 1
ATOM 1731 N N . PHE A 1 220 ? 26.264 4.888 -24.150 1.00 36.78 220 PHE A N 1
ATOM 1732 C CA . PHE A 1 220 ? 27.544 5.289 -23.572 1.00 36.78 220 PHE A CA 1
ATOM 1733 C C . PHE A 1 220 ? 28.574 5.252 -24.704 1.00 36.78 220 PHE A C 1
ATOM 1735 O O . PHE A 1 220 ? 28.982 4.176 -25.145 1.00 36.78 220 PHE A O 1
ATOM 1742 N N . SER A 1 221 ? 28.901 6.430 -25.238 1.00 27.86 221 SER A N 1
ATOM 1743 C CA . SER A 1 221 ? 30.075 6.609 -26.097 1.00 27.86 221 SER A CA 1
ATOM 1744 C C . SER A 1 221 ? 31.359 6.396 -25.280 1.00 27.86 221 SER A C 1
ATOM 1746 O O . SER A 1 221 ? 31.323 6.634 -24.071 1.00 27.86 221 SER A O 1
ATOM 1748 N N . PRO A 1 222 ? 32.445 5.925 -25.925 1.00 42.69 222 PRO A N 1
ATOM 1749 C CA . PRO A 1 222 ? 33.710 5.580 -25.271 1.00 42.69 222 PRO A CA 1
ATOM 1750 C C . PRO A 1 222 ? 34.373 6.752 -24.543 1.00 42.69 222 PRO A C 1
ATOM 1752 O O . PRO A 1 222 ? 34.149 7.916 -24.952 1.00 42.69 222 PRO A O 1
#

pLDDT: mean 71.55, std 20.27, range [25.56, 95.44]